Protein AF-A0A0C2F8B7-F1 (afdb_monomer_lite)

Organism: NCBI:txid51022

pLDDT: mean 85.24, std 14.92, range [32.81, 97.56]

Secondary structure (DSSP, 8-state):
-HHHH----S----EEEEPPEEEEEEEEETTEEEEEEEE--GGGPEEEEGGG---S------S----EEHHHHS-TT-EEE---TTSTTTT-EEEEEEE-TTSPEEEEE---PPP--HHHHHTHHHHSPPEEEHHHHHHHHT--HHHHHHHTS--EEEE-----SGGGGS--EEEE-S---EEGGGTEE-TTTEEE-TTS-EEEEHHHHHHHHHHHHHHHHSS------TT-SEEEEPP-

Radius of gyration: 30.93 Å; chains: 1; bounding box: 68×58×67 Å

Sequence (240 aa):
MLSRYAIDVKNANTIVFVRRYVGVTYFVEQGVLRPQKQWAGPQVAAPVLLPLLVTNVNVDGGVSLRDIPVSEAYPKHSKVFAMLPSWEGFGYPALVDMVDPEGRVRLTVSIWPSVDLSTVHNDYDALSLQWMNSFDAGRKIGVDGRLLSRITGTVFLIIERNTSGEEASRTQEKINIGLSLKLSKRNQEVADYTRRLENGYWQYSMLCVQLLNSYRNKMLQTSTRIEVRASRDHFVVRSG

Foldseek 3Di:
DCVPPVDDPPDFPDKDFDWDFDAWDFDDDQQKTAIDTDTHDPVPTDIDGPVPDDPDDDDDPVDDRDIGGLCRVQPFQDKDQDCDPVDPRHRFIWTFHDADSSNDTDTDTDDDDDDDCVVCVVCVVVVDFDKDFLCVLCVLLVHHSLVVVLLQAWAWEFEQDPDPDPCSPPDRDTDTNRPHQDHLVVPDGNPSAWDQDPVRGIIGTVVVSVVVNVSVVVVVPPPDPFPDDSPDSYTYDDDD

InterPro domains:
  IPR041106 Exoribonuclease Xrn1, D2/D3 domain [PF18334] (69-232)

Structure (mmCIF, N/CA/C/O backbone):
data_AF-A0A0C2F8B7-F1
#
_entry.id   AF-A0A0C2F8B7-F1
#
loop_
_atom_site.group_PDB
_atom_site.id
_atom_site.type_symbol
_atom_site.label_atom_id
_atom_site.label_alt_id
_atom_site.label_comp_id
_atom_site.label_asym_id
_atom_site.label_entity_id
_atom_site.label_seq_id
_atom_site.pdbx_PDB_ins_code
_atom_site.Cartn_x
_atom_site.Cartn_y
_atom_site.Cartn_z
_atom_site.occupancy
_atom_site.B_iso_or_equiv
_atom_site.auth_seq_id
_atom_site.auth_comp_id
_atom_site.auth_asym_id
_atom_site.auth_atom_id
_atom_site.pdbx_PDB_model_num
ATOM 1 N N . MET A 1 1 ? -5.687 -25.125 -9.554 1.00 78.19 1 MET A N 1
ATOM 2 C CA . MET A 1 1 ? -5.347 -25.889 -8.331 1.00 78.19 1 MET A CA 1
ATOM 3 C C . MET A 1 1 ? -4.325 -26.978 -8.606 1.00 78.19 1 MET A C 1
ATOM 5 O O . MET A 1 1 ? -3.324 -26.990 -7.908 1.00 78.19 1 MET A O 1
ATOM 9 N N . LEU A 1 2 ? -4.498 -27.795 -9.647 1.00 85.62 2 LEU A N 1
ATOM 10 C CA . LEU A 1 2 ? -3.563 -28.867 -10.006 1.00 85.62 2 LEU A CA 1
ATOM 11 C C . LEU A 1 2 ? -2.092 -28.419 -10.144 1.00 85.62 2 LEU A C 1
ATOM 13 O O . LEU A 1 2 ? -1.222 -28.987 -9.500 1.00 85.62 2 LEU A O 1
ATOM 17 N N . SER A 1 3 ? -1.812 -27.343 -10.889 1.00 90.25 3 SER A N 1
ATOM 18 C CA . SER A 1 3 ? -0.435 -26.869 -11.133 1.00 90.25 3 SER A CA 1
ATOM 19 C C . SER A 1 3 ? 0.284 -26.284 -9.913 1.00 90.25 3 SER A C 1
ATOM 21 O O . SER A 1 3 ? 1.509 -26.242 -9.892 1.00 90.25 3 SER A O 1
ATOM 23 N N . ARG A 1 4 ? -0.462 -25.801 -8.912 1.00 90.69 4 ARG A N 1
ATOM 24 C CA . ARG A 1 4 ? 0.107 -25.141 -7.724 1.00 90.69 4 ARG A CA 1
ATOM 25 C C . ARG A 1 4 ? 0.054 -26.011 -6.471 1.00 90.69 4 ARG A C 1
ATOM 27 O O . ARG A 1 4 ? 0.932 -25.893 -5.629 1.00 90.69 4 ARG A O 1
ATOM 34 N N . TYR A 1 5 ? -0.983 -26.836 -6.339 1.00 91.06 5 TYR A N 1
ATOM 35 C CA . TYR A 1 5 ? -1.289 -27.593 -5.122 1.00 91.06 5 TYR A CA 1
ATOM 36 C C . TYR A 1 5 ? -1.437 -29.100 -5.360 1.00 91.06 5 TYR A C 1
ATOM 38 O O . TYR A 1 5 ? -1.677 -29.819 -4.402 1.00 91.06 5 TYR A O 1
ATOM 46 N N . ALA A 1 6 ? -1.344 -29.582 -6.607 1.00 92.75 6 ALA A N 1
ATOM 47 C CA . ALA A 1 6 ? -1.567 -30.989 -6.964 1.00 92.75 6 ALA A CA 1
ATOM 48 C C . ALA A 1 6 ? -2.938 -31.555 -6.525 1.00 92.75 6 ALA A C 1
ATOM 50 O O . ALA A 1 6 ? -3.099 -32.760 -6.368 1.00 92.75 6 ALA A O 1
ATOM 51 N N . ILE A 1 7 ? -3.943 -30.687 -6.355 1.00 90.31 7 ILE A N 1
ATOM 52 C CA . ILE A 1 7 ? -5.319 -31.081 -6.027 1.00 90.31 7 ILE A CA 1
ATOM 53 C C . ILE A 1 7 ? -6.124 -31.188 -7.324 1.00 90.31 7 ILE A C 1
ATOM 55 O O . ILE A 1 7 ? -6.308 -30.182 -8.024 1.00 90.31 7 ILE A O 1
ATOM 59 N N . ASP A 1 8 ? -6.610 -32.396 -7.611 1.00 90.44 8 ASP A N 1
ATOM 60 C CA . ASP A 1 8 ? -7.534 -32.693 -8.705 1.00 90.44 8 ASP A CA 1
ATOM 61 C C . ASP A 1 8 ? -8.963 -32.857 -8.170 1.00 90.44 8 ASP A C 1
ATOM 63 O O . ASP A 1 8 ? -9.253 -33.759 -7.386 1.00 90.44 8 ASP A O 1
ATOM 67 N N . VAL A 1 9 ? -9.857 -31.964 -8.596 1.00 86.44 9 VAL A N 1
ATOM 68 C CA . VAL A 1 9 ? -11.269 -31.949 -8.174 1.00 86.44 9 VAL A CA 1
ATOM 69 C C . VAL A 1 9 ? -12.151 -32.744 -9.147 1.00 86.44 9 VAL A C 1
ATOM 71 O O . VAL A 1 9 ? -13.335 -32.920 -8.882 1.00 86.44 9 VAL A O 1
ATOM 74 N N . LYS A 1 10 ? -11.581 -33.289 -10.235 1.00 83.69 10 LYS A N 1
ATOM 75 C CA . LYS A 1 10 ? -12.249 -34.039 -11.313 1.00 83.69 10 LYS A CA 1
ATOM 76 C C . LYS A 1 10 ? -13.416 -33.279 -11.959 1.00 83.69 10 LYS A C 1
ATOM 78 O O . LYS A 1 10 ? -13.246 -32.729 -13.039 1.00 83.69 10 LYS A O 1
ATOM 83 N N . ASN A 1 11 ? -14.568 -33.204 -11.285 1.00 83.56 11 ASN A N 1
ATOM 84 C CA . ASN A 1 11 ? -15.779 -32.514 -11.727 1.00 83.56 11 ASN A CA 1
ATOM 85 C C . ASN A 1 11 ? -16.217 -31.457 -10.702 1.00 83.56 11 ASN A C 1
ATOM 87 O O . ASN A 1 11 ? -16.588 -31.786 -9.575 1.00 83.56 11 ASN A O 1
ATOM 91 N N . ALA A 1 12 ? -16.242 -30.188 -11.110 1.00 84.62 12 ALA A N 1
ATOM 92 C CA . ALA A 1 12 ? -16.803 -29.100 -10.316 1.00 84.62 12 ALA A CA 1
ATOM 93 C C . ALA A 1 12 ? -17.603 -28.145 -11.211 1.00 84.62 12 ALA A C 1
ATOM 95 O O . ALA A 1 12 ? -17.028 -27.421 -12.018 1.00 84.62 12 ALA A O 1
ATOM 96 N N . ASN A 1 13 ? -18.926 -28.128 -11.029 1.00 90.62 13 ASN A N 1
ATOM 97 C CA . ASN A 1 13 ? -19.847 -27.319 -11.840 1.00 90.62 13 ASN A CA 1
ATOM 98 C C . ASN A 1 13 ? -20.290 -26.029 -11.133 1.00 90.62 13 ASN A C 1
ATOM 100 O O . ASN A 1 13 ? -20.940 -25.184 -11.741 1.00 90.62 13 ASN A O 1
ATOM 104 N N . THR A 1 14 ? -19.938 -25.876 -9.853 1.00 93.69 14 THR A N 1
ATOM 105 C CA . THR A 1 14 ? -20.416 -24.780 -9.006 1.00 93.69 14 THR A CA 1
ATOM 106 C C . THR A 1 14 ? -19.258 -24.115 -8.280 1.00 93.69 14 THR A C 1
ATOM 108 O O . THR A 1 14 ? -18.428 -24.780 -7.649 1.00 93.69 14 THR A O 1
ATOM 111 N N . ILE A 1 15 ? -19.243 -22.785 -8.336 1.00 93.88 15 ILE A N 1
ATOM 112 C CA . ILE A 1 15 ? -18.330 -21.929 -7.581 1.00 93.88 15 ILE A CA 1
ATOM 113 C C . ILE A 1 15 ? -19.098 -21.191 -6.487 1.00 93.88 15 ILE A C 1
ATOM 115 O O . ILE A 1 15 ? -20.261 -20.835 -6.660 1.00 93.88 15 ILE A O 1
ATOM 119 N N . VAL A 1 16 ? -18.428 -20.938 -5.370 1.00 93.81 16 VAL A N 1
ATOM 120 C CA . VAL A 1 16 ? -18.937 -20.128 -4.265 1.00 93.81 16 VAL A CA 1
ATOM 121 C C . VAL A 1 16 ? -17.939 -19.015 -3.993 1.00 93.81 16 VAL A C 1
ATOM 123 O O . VAL A 1 16 ? -16.732 -19.253 -3.918 1.00 93.81 16 VAL A O 1
ATOM 126 N N . PHE A 1 17 ? -18.442 -17.795 -3.834 1.00 94.94 17 PHE A N 1
ATOM 127 C CA . PHE A 1 17 ? -17.635 -16.654 -3.422 1.00 94.94 17 PHE A CA 1
ATOM 128 C C . PHE A 1 17 ? -17.633 -16.567 -1.904 1.00 94.94 17 PHE A C 1
ATOM 130 O O . PHE A 1 17 ? -18.672 -16.348 -1.282 1.00 94.94 17 PHE A O 1
ATOM 137 N N . VAL A 1 18 ? -16.459 -16.742 -1.305 1.00 94.62 18 VAL A N 1
ATOM 138 C CA . VAL A 1 18 ? -16.296 -16.710 0.150 1.00 94.62 18 VAL A CA 1
ATOM 139 C C . VAL A 1 18 ? -15.452 -15.518 0.570 1.00 94.62 18 VAL A C 1
ATOM 141 O O . VAL A 1 18 ? -14.476 -15.147 -0.088 1.00 94.62 18 VAL A O 1
ATOM 144 N N . ARG A 1 19 ? -15.812 -14.919 1.705 1.00 95.25 19 ARG A N 1
ATOM 145 C CA . ARG A 1 19 ? -15.011 -13.885 2.364 1.00 95.25 19 ARG A CA 1
ATOM 146 C C . ARG A 1 19 ? -14.236 -14.549 3.490 1.00 95.25 19 ARG A C 1
ATOM 148 O O . ARG A 1 19 ? -14.813 -15.260 4.307 1.00 95.25 19 ARG A O 1
ATOM 155 N N . ARG A 1 20 ? -12.919 -14.347 3.517 1.00 93.31 20 ARG A N 1
ATOM 156 C CA . ARG A 1 20 ? -12.070 -14.913 4.572 1.00 93.31 20 ARG A CA 1
ATOM 157 C C . ARG A 1 20 ? -12.376 -14.236 5.904 1.00 93.31 20 ARG A C 1
ATOM 159 O O . ARG A 1 20 ? -12.574 -13.022 5.946 1.00 93.31 20 ARG A O 1
ATOM 166 N N . TYR A 1 21 ? -12.397 -15.024 6.972 1.00 92.19 21 TYR A N 1
ATOM 167 C CA . TYR A 1 21 ? -12.387 -14.503 8.334 1.00 92.19 21 TYR A CA 1
ATOM 168 C C . TYR A 1 21 ? -11.058 -13.778 8.580 1.00 92.19 21 TYR A C 1
ATOM 170 O O . TYR A 1 21 ? -10.005 -14.299 8.214 1.00 92.19 21 TYR A O 1
ATOM 178 N N . VAL A 1 22 ? -11.114 -12.571 9.143 1.00 93.06 22 VAL A N 1
ATOM 179 C CA . VAL A 1 22 ? -9.929 -11.732 9.406 1.00 93.06 22 VAL A CA 1
ATOM 180 C C . VAL A 1 22 ? -9.640 -11.645 10.900 1.00 93.06 22 VAL A C 1
ATOM 182 O O . VAL A 1 22 ? -8.481 -11.640 11.296 1.00 93.06 22 VAL A O 1
ATOM 185 N N . GLY A 1 23 ? -10.682 -11.605 11.728 1.00 92.06 23 GLY A N 1
ATOM 186 C CA . GLY A 1 23 ? -10.542 -11.464 13.171 1.00 92.06 23 GLY A CA 1
ATOM 187 C C . GLY A 1 23 ? -11.868 -11.142 13.847 1.00 92.06 23 GLY A C 1
ATOM 188 O O . GLY A 1 23 ? -12.938 -11.314 13.261 1.00 92.06 23 GLY A O 1
ATOM 189 N N . VAL A 1 24 ? -11.790 -10.650 15.079 1.00 92.06 24 VAL A N 1
ATOM 190 C CA . VAL A 1 24 ? -12.938 -10.148 15.841 1.00 92.06 24 VAL A CA 1
ATOM 191 C C . VAL A 1 24 ? -12.820 -8.634 15.934 1.00 92.06 24 VAL A C 1
ATOM 193 O O . VAL A 1 24 ? -11.762 -8.111 16.273 1.00 92.06 24 VAL A O 1
ATOM 196 N N . THR A 1 25 ? -13.909 -7.941 15.631 1.00 93.06 25 THR A N 1
ATOM 197 C CA . THR A 1 25 ? -14.067 -6.511 15.896 1.00 93.06 25 THR A CA 1
ATOM 198 C C . THR A 1 25 ? -15.084 -6.319 17.015 1.00 93.06 25 THR A C 1
ATOM 200 O O . THR A 1 25 ? -15.814 -7.252 17.344 1.00 93.06 25 THR A O 1
ATOM 203 N N . TYR A 1 26 ? -15.137 -5.130 17.603 1.00 93.25 26 TYR A N 1
ATOM 204 C CA . TYR A 1 26 ? 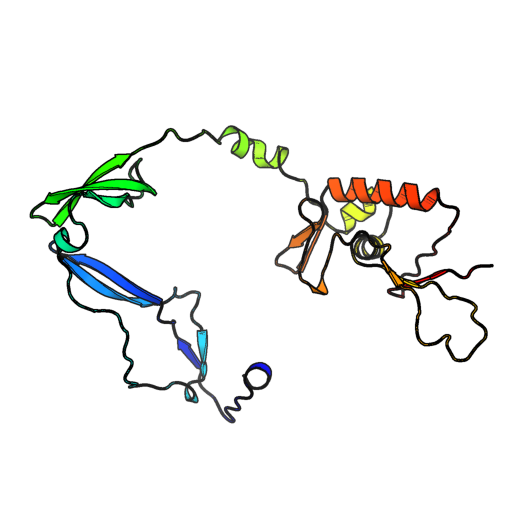-16.075 -4.815 18.673 1.00 93.25 26 TYR A CA 1
ATOM 205 C C . TYR A 1 26 ? -16.900 -3.597 18.285 1.00 93.25 26 TYR A C 1
ATOM 207 O O . TYR A 1 26 ? -16.357 -2.617 17.774 1.00 93.25 26 TYR A O 1
ATOM 215 N N . PHE A 1 27 ? -18.199 -3.646 18.560 1.00 92.94 27 PHE A N 1
ATOM 216 C CA . PHE A 1 27 ? -19.051 -2.462 18.543 1.00 92.94 27 PHE A CA 1
ATOM 217 C C . PHE A 1 27 ? -19.445 -2.110 19.975 1.00 92.94 27 PHE A C 1
ATOM 219 O O . PHE A 1 27 ? -19.573 -2.987 20.828 1.00 92.94 27 PHE A O 1
ATOM 226 N N . VAL A 1 28 ? -19.588 -0.816 20.250 1.00 91.25 28 VAL A N 1
ATOM 227 C CA . VAL A 1 28 ? -19.950 -0.328 21.582 1.00 91.25 28 VAL A CA 1
ATOM 228 C C . VAL A 1 28 ? -21.456 -0.137 21.639 1.00 91.25 28 VAL A C 1
ATOM 230 O O . VAL A 1 28 ? -22.025 0.577 20.816 1.00 91.25 28 VAL A O 1
ATOM 233 N N . GLU A 1 29 ? -22.099 -0.736 22.632 1.00 91.38 29 GLU A N 1
ATOM 234 C CA . GLU A 1 29 ? -23.522 -0.560 22.892 1.00 91.38 29 GLU A CA 1
ATOM 235 C C . GLU A 1 29 ? -23.755 -0.576 24.408 1.00 91.38 29 GLU A C 1
ATOM 237 O O . GLU A 1 29 ? -23.355 -1.510 25.098 1.00 91.38 29 GLU A O 1
ATOM 242 N N . GLN A 1 30 ? -24.376 0.488 24.933 1.00 90.06 30 GLN A N 1
ATOM 243 C CA . GLN A 1 30 ? -24.666 0.653 26.369 1.00 90.06 30 GLN A CA 1
ATOM 244 C C . GLN A 1 30 ? -23.431 0.481 27.283 1.00 90.06 30 GLN A C 1
ATOM 246 O O . GLN A 1 30 ? -23.501 -0.166 28.322 1.00 90.06 30 GLN A O 1
ATOM 251 N N . GLY A 1 31 ? -22.279 1.034 26.884 1.00 91.56 31 GLY A N 1
ATOM 252 C CA . GLY A 1 31 ? -21.047 0.968 27.682 1.00 91.56 31 GLY A CA 1
ATOM 253 C C . GLY A 1 31 ? -20.356 -0.401 27.699 1.00 91.56 31 GLY A C 1
ATOM 254 O O . GLY A 1 31 ? -19.467 -0.634 28.521 1.00 91.56 31 GLY A O 1
ATOM 255 N N . VAL A 1 32 ? -20.719 -1.294 26.775 1.00 94.38 32 VAL A N 1
ATOM 256 C CA . VAL A 1 32 ? -20.131 -2.629 26.623 1.00 94.38 32 VAL A CA 1
ATOM 257 C C . VAL A 1 32 ? -19.642 -2.825 25.187 1.00 94.38 32 VAL A C 1
ATOM 259 O O . VAL A 1 32 ? -20.340 -2.492 24.230 1.00 94.38 32 VAL A O 1
ATOM 262 N N . LEU A 1 33 ? -18.430 -3.359 25.034 1.00 94.62 33 LEU A N 1
ATOM 263 C CA . LEU A 1 33 ? -17.860 -3.809 23.770 1.00 94.62 33 LEU A CA 1
ATOM 264 C C . LEU A 1 33 ? -18.386 -5.212 23.475 1.00 94.62 33 LEU A C 1
ATOM 266 O O . LEU A 1 33 ? -18.035 -6.171 24.167 1.00 94.62 33 LEU A O 1
ATOM 270 N N . ARG A 1 34 ? -19.190 -5.328 22.420 1.00 94.62 34 ARG A N 1
ATOM 271 C CA . ARG A 1 34 ? -19.741 -6.598 21.947 1.00 94.62 34 ARG A CA 1
ATOM 272 C C . ARG A 1 34 ? -18.929 -7.135 20.771 1.00 94.62 34 ARG A C 1
ATOM 274 O O . ARG A 1 34 ? -18.748 -6.411 19.786 1.00 94.62 34 ARG A O 1
ATOM 281 N N . PRO A 1 35 ? -18.427 -8.378 20.843 1.00 94.25 35 PRO A N 1
ATOM 282 C CA . PRO A 1 35 ? -17.611 -8.952 19.787 1.00 94.25 35 PRO A CA 1
ATOM 283 C C . PRO A 1 35 ? -18.453 -9.331 18.567 1.00 94.25 35 PRO A C 1
ATOM 285 O O . PRO A 1 35 ? -19.530 -9.916 18.664 1.00 94.25 35 PRO A O 1
ATOM 288 N N . GLN A 1 36 ? -17.907 -9.074 17.385 1.00 93.06 36 GLN A N 1
ATOM 289 C CA . GLN A 1 36 ? -18.474 -9.454 16.100 1.00 93.06 36 GLN A CA 1
ATOM 290 C C . GLN A 1 36 ? -17.381 -10.025 15.196 1.00 93.06 36 GLN A C 1
ATOM 292 O O . GLN A 1 36 ? -16.270 -9.499 15.108 1.00 93.06 36 GLN A O 1
ATOM 297 N N . LYS A 1 37 ? -17.694 -11.108 14.475 1.00 91.75 37 LYS A N 1
ATOM 298 C CA . LYS A 1 37 ? -16.770 -11.673 13.483 1.00 91.75 37 LYS A CA 1
ATOM 299 C C . LYS A 1 37 ? -16.545 -10.681 12.346 1.00 91.75 37 LYS A C 1
ATOM 301 O O . LYS A 1 37 ? -17.492 -10.259 11.683 1.00 91.75 37 LYS A O 1
ATOM 306 N N . GLN A 1 38 ? -15.283 -10.379 12.084 1.00 93.38 38 GLN A N 1
ATOM 307 C CA . GLN A 1 38 ? -14.851 -9.535 10.986 1.00 93.38 38 GLN A CA 1
ATOM 308 C C . GLN A 1 38 ? -14.447 -10.390 9.784 1.00 93.38 38 GLN A C 1
ATOM 310 O O . GLN A 1 38 ? -13.657 -11.334 9.880 1.00 93.38 38 GLN A O 1
ATOM 315 N N . TRP A 1 39 ? -14.968 -10.009 8.624 1.00 93.94 39 TRP A N 1
ATOM 316 C CA . TRP A 1 39 ? -14.704 -10.659 7.346 1.00 93.94 39 TRP A CA 1
ATOM 317 C C . TRP A 1 39 ? -13.960 -9.700 6.419 1.00 93.94 39 TRP A C 1
ATOM 319 O O . TRP A 1 39 ? -14.215 -8.494 6.439 1.00 93.94 39 TRP A O 1
ATOM 329 N N . ALA A 1 40 ? -13.080 -10.231 5.570 1.00 95.06 40 ALA A N 1
ATOM 330 C CA . ALA A 1 40 ? -12.369 -9.458 4.550 1.00 95.06 40 ALA A CA 1
ATOM 331 C C . ALA A 1 40 ? -13.355 -8.661 3.685 1.00 95.06 40 ALA A C 1
ATOM 333 O O . ALA A 1 40 ? -14.489 -9.102 3.507 1.00 95.06 40 ALA A O 1
ATOM 334 N N . GLY A 1 41 ? -12.962 -7.501 3.152 1.00 92.00 41 GLY A N 1
ATOM 335 C CA . GLY A 1 41 ? -13.846 -6.644 2.346 1.00 92.00 41 GLY A CA 1
ATOM 336 C C . GLY A 1 41 ? -14.484 -7.371 1.146 1.00 92.00 41 GLY A C 1
ATOM 337 O O . GLY A 1 41 ? -13.917 -8.353 0.661 1.00 92.00 41 GLY A O 1
ATOM 338 N N . PRO A 1 42 ? -15.654 -6.921 0.651 1.00 89.19 42 PRO A N 1
ATOM 339 C CA . PRO A 1 42 ? -16.382 -7.619 -0.415 1.00 89.19 42 PRO A CA 1
ATOM 340 C C . PRO A 1 42 ? -15.570 -7.744 -1.716 1.00 89.19 42 PRO A C 1
ATOM 342 O O . PRO A 1 42 ? -15.610 -8.782 -2.366 1.00 89.19 42 PRO A O 1
ATOM 345 N N . GLN A 1 43 ? -14.737 -6.748 -2.020 1.00 90.88 43 GLN A N 1
ATOM 346 C CA . GLN A 1 43 ? -13.771 -6.734 -3.127 1.00 90.88 43 GLN A CA 1
ATOM 347 C C . GLN A 1 43 ? -12.686 -7.829 -3.068 1.00 90.88 43 GLN A C 1
ATOM 349 O O . GLN A 1 43 ? -12.012 -8.064 -4.066 1.00 90.88 43 GLN A O 1
ATOM 354 N N . VAL A 1 44 ? -12.509 -8.517 -1.934 1.00 92.56 44 VAL A N 1
ATOM 355 C CA . VAL A 1 44 ? -11.498 -9.580 -1.749 1.00 92.56 44 VAL A CA 1
ATOM 356 C C . VAL A 1 44 ? -12.153 -10.966 -1.641 1.00 92.56 44 VAL A C 1
ATOM 358 O O . VAL A 1 44 ? -11.553 -11.915 -1.131 1.00 92.56 44 VAL A O 1
ATOM 361 N N . ALA A 1 45 ? -13.408 -11.108 -2.080 1.00 93.12 45 ALA A N 1
ATOM 362 C CA . ALA A 1 45 ? -14.074 -12.404 -2.117 1.00 93.12 45 ALA A CA 1
ATOM 363 C C . ALA A 1 45 ? -13.313 -13.372 -3.040 1.00 93.12 45 ALA A C 1
ATOM 365 O O . ALA A 1 45 ? -13.043 -13.071 -4.202 1.00 93.12 45 ALA A O 1
ATOM 366 N N . ALA A 1 46 ? -12.962 -14.544 -2.513 1.00 91.31 46 ALA A N 1
ATOM 367 C CA . ALA A 1 46 ? -12.224 -15.556 -3.254 1.00 91.31 46 ALA A CA 1
ATOM 368 C C . ALA A 1 46 ? -13.196 -16.601 -3.825 1.00 91.31 46 ALA A C 1
ATOM 370 O O . ALA A 1 46 ? -14.037 -17.108 -3.075 1.00 91.31 46 ALA A O 1
ATOM 371 N N . PRO A 1 47 ? -13.083 -16.961 -5.115 1.00 92.38 47 PRO A N 1
ATOM 372 C CA . PRO A 1 47 ? -13.850 -18.062 -5.674 1.00 92.38 47 PRO A CA 1
ATOM 373 C C . PRO A 1 47 ? -13.275 -19.396 -5.186 1.00 92.38 47 PRO A C 1
ATOM 375 O O . PRO A 1 47 ? -12.071 -19.650 -5.285 1.00 92.38 47 PRO A O 1
ATOM 378 N N . VAL A 1 48 ? -14.143 -20.263 -4.673 1.00 92.19 48 VAL A N 1
ATOM 379 C CA . VAL A 1 48 ? -13.815 -21.626 -4.240 1.00 92.19 48 VAL A CA 1
ATOM 380 C C . VAL A 1 48 ? -14.782 -22.596 -4.910 1.00 92.19 48 VAL A C 1
ATOM 382 O O . VAL A 1 48 ? -15.948 -22.275 -5.129 1.00 92.19 48 VAL A O 1
ATOM 385 N N . LEU A 1 49 ? -14.299 -23.785 -5.267 1.00 93.00 49 LEU A N 1
ATOM 386 C CA . LEU A 1 49 ? -15.156 -24.836 -5.813 1.00 93.00 49 LEU A CA 1
ATOM 387 C C . LEU A 1 49 ? -16.017 -25.417 -4.689 1.00 93.00 49 LEU A C 1
ATOM 389 O O . LEU A 1 49 ? -15.479 -25.791 -3.648 1.00 93.00 49 LEU A O 1
ATOM 393 N N . LEU A 1 50 ? -17.327 -25.537 -4.915 1.00 92.06 50 LEU A N 1
ATOM 394 C CA . LEU A 1 50 ? -18.266 -26.064 -3.917 1.00 92.06 50 LEU A CA 1
ATOM 395 C C . LEU A 1 50 ? -17.833 -27.423 -3.321 1.00 92.06 50 LEU A C 1
ATOM 397 O O . LEU A 1 50 ? -17.895 -27.550 -2.101 1.00 92.06 50 LEU A O 1
ATOM 401 N N . PRO A 1 51 ? -17.313 -28.401 -4.099 1.00 91.88 51 PRO A N 1
ATOM 402 C CA . PRO A 1 51 ? -16.851 -29.681 -3.548 1.00 91.88 51 PRO A CA 1
ATOM 403 C C . PRO A 1 51 ? -15.690 -29.587 -2.546 1.00 91.88 51 PRO A C 1
ATOM 405 O O . PRO A 1 51 ? -15.407 -30.558 -1.855 1.00 91.88 51 PRO A O 1
ATOM 408 N N . LEU A 1 52 ? -14.992 -28.449 -2.478 1.00 91.00 52 LEU A N 1
ATOM 409 C CA . LEU A 1 52 ? -13.888 -28.226 -1.539 1.00 91.00 52 LEU A CA 1
ATOM 410 C C . LEU A 1 52 ? -14.322 -27.517 -0.254 1.00 91.00 52 LEU A C 1
ATOM 412 O O . LEU A 1 52 ? -13.487 -27.273 0.618 1.00 91.00 52 LEU A O 1
ATOM 416 N N . LEU A 1 53 ? -15.596 -27.139 -0.136 1.00 92.00 53 LEU A N 1
ATOM 417 C CA . LEU A 1 53 ? -16.105 -26.515 1.075 1.00 92.00 53 LEU A CA 1
ATOM 418 C C . LEU A 1 53 ? -16.356 -27.575 2.143 1.00 92.00 53 LEU A C 1
ATOM 420 O O . LEU A 1 53 ? -17.126 -28.511 1.949 1.00 92.00 53 LEU A O 1
ATOM 424 N N . VAL A 1 54 ? -15.723 -27.378 3.295 1.00 93.19 54 VAL A N 1
ATOM 425 C CA . VAL A 1 54 ? -15.940 -28.184 4.494 1.00 93.19 54 VAL A CA 1
ATOM 426 C C . VAL A 1 54 ? -16.672 -27.319 5.511 1.00 93.19 54 VAL A C 1
ATOM 428 O O . VAL A 1 54 ? -16.232 -26.215 5.835 1.00 93.19 54 VAL A O 1
ATOM 431 N N . THR A 1 55 ? -17.804 -27.811 6.001 1.00 93.00 55 THR A N 1
ATOM 432 C CA . THR A 1 55 ? -18.651 -27.130 6.989 1.00 93.00 55 THR A CA 1
ATOM 433 C C . THR A 1 55 ? -18.655 -27.889 8.311 1.00 93.00 55 THR A C 1
ATOM 435 O O . THR A 1 55 ? -18.305 -29.064 8.354 1.00 93.00 55 THR A O 1
ATOM 438 N N . ASN A 1 56 ? -19.101 -27.231 9.386 1.00 91.81 56 ASN A N 1
ATOM 439 C CA . ASN A 1 56 ? -19.271 -27.838 10.716 1.00 91.81 56 ASN A CA 1
ATOM 440 C C . ASN A 1 56 ? -17.971 -28.387 11.327 1.00 91.81 56 ASN A C 1
ATOM 442 O O . ASN A 1 56 ? -17.969 -29.404 12.013 1.00 91.81 56 ASN A O 1
ATOM 446 N N . VAL A 1 57 ? -16.855 -27.704 11.069 1.00 91.62 57 VAL A N 1
ATOM 447 C CA . VAL A 1 57 ? -15.568 -28.025 11.688 1.00 91.62 57 VAL A CA 1
ATOM 448 C C . VAL A 1 57 ? -15.496 -27.366 13.061 1.00 91.62 57 VAL A C 1
ATOM 450 O O . VAL A 1 57 ? -15.760 -26.169 13.190 1.00 91.62 57 VAL A O 1
ATOM 453 N N . ASN A 1 58 ? -15.094 -28.133 14.072 1.00 89.81 58 ASN A N 1
ATOM 454 C CA . ASN A 1 58 ? -14.747 -27.581 15.375 1.00 89.81 58 ASN A CA 1
ATOM 455 C C . ASN A 1 58 ? -13.376 -26.912 15.282 1.00 89.81 58 ASN A C 1
ATOM 457 O O . ASN A 1 58 ? -12.385 -27.557 14.944 1.00 89.81 58 ASN A O 1
ATOM 461 N N . VAL A 1 59 ? -13.332 -25.615 15.570 1.00 84.56 59 VAL A N 1
ATOM 462 C CA . VAL A 1 59 ? -12.106 -24.818 15.540 1.00 84.56 59 VAL A CA 1
ATOM 463 C C . VAL A 1 59 ? -11.948 -24.157 16.898 1.00 84.56 59 VAL A C 1
ATOM 465 O O . VAL A 1 59 ? -12.830 -23.408 17.318 1.00 84.56 59 VAL A O 1
ATOM 468 N N . ASP A 1 60 ? -10.827 -24.417 17.567 1.00 83.31 60 ASP A N 1
ATOM 469 C CA . ASP A 1 60 ? -10.423 -23.610 18.713 1.00 83.31 60 ASP A CA 1
ATOM 470 C C . ASP A 1 60 ? -9.867 -22.280 18.194 1.00 83.31 60 ASP A C 1
ATOM 472 O O . ASP A 1 60 ? -8.833 -22.225 17.527 1.00 83.31 60 ASP A O 1
ATOM 476 N N . GLY A 1 61 ? -10.630 -21.211 18.411 1.00 73.94 61 GLY A N 1
ATOM 477 C CA . GLY A 1 61 ? -10.326 -19.891 17.873 1.00 73.94 61 GLY A CA 1
ATOM 478 C C . GLY A 1 61 ? -9.334 -19.095 18.711 1.00 73.94 61 GLY A C 1
ATOM 479 O O . GLY A 1 61 ? -8.926 -18.031 18.253 1.00 73.94 61 GLY A O 1
ATOM 480 N N . GLY A 1 62 ? -8.998 -19.535 19.932 1.00 78.56 62 GLY A N 1
ATOM 481 C CA . GLY A 1 62 ? -8.108 -18.818 20.860 1.00 78.56 62 GLY A CA 1
ATOM 482 C C . GLY A 1 62 ? -8.548 -17.393 21.246 1.00 78.56 62 GLY A C 1
ATOM 483 O O . GLY A 1 62 ? -7.845 -16.715 21.990 1.00 78.56 62 GLY A O 1
ATOM 484 N N . VAL A 1 63 ? -9.695 -16.916 20.749 1.00 79.19 63 VAL A N 1
ATOM 485 C CA . VAL A 1 63 ? -10.220 -15.563 20.959 1.00 79.19 63 VAL A CA 1
ATOM 486 C C . VAL A 1 63 ? -11.514 -15.655 21.752 1.00 79.19 63 VAL A C 1
ATOM 488 O O . VAL A 1 63 ? -12.473 -16.304 21.333 1.00 79.19 63 VAL A O 1
ATOM 491 N N . SER A 1 64 ? -11.543 -14.980 22.900 1.00 79.00 64 SER A N 1
ATOM 492 C CA . SER A 1 64 ? -12.748 -14.871 23.717 1.00 79.00 64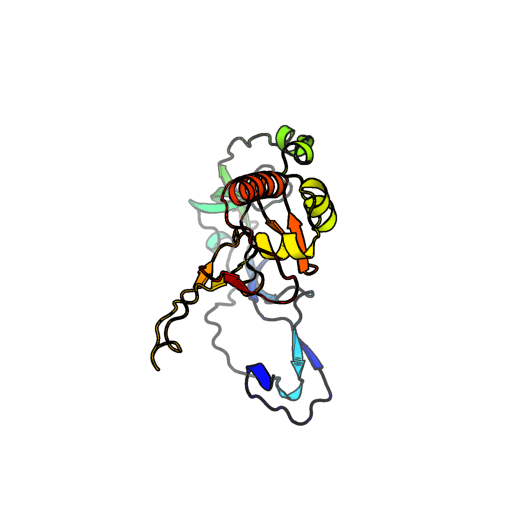 SER A CA 1
ATOM 493 C C . SER A 1 64 ? -13.782 -13.994 23.011 1.00 79.00 64 SER A C 1
ATOM 495 O O . SER A 1 64 ? -13.493 -12.856 22.653 1.00 79.00 64 SER A O 1
ATOM 497 N N . LEU A 1 65 ? -14.994 -14.520 22.836 1.00 85.88 65 LEU A N 1
ATOM 498 C CA . LEU A 1 65 ? -16.158 -13.770 22.354 1.00 85.88 65 LEU A CA 1
ATOM 499 C C . LEU A 1 65 ? -17.001 -13.248 23.524 1.00 85.88 65 LEU A C 1
ATOM 501 O O . LEU A 1 65 ? -18.224 -13.188 23.427 1.00 85.88 65 LEU A O 1
ATOM 505 N N . ARG A 1 66 ? -16.358 -12.915 24.647 1.00 91.56 66 ARG A N 1
ATOM 506 C CA . ARG A 1 66 ? -17.054 -12.315 25.782 1.00 91.56 66 ARG A CA 1
ATOM 507 C C . ARG A 1 66 ? -17.316 -10.836 25.536 1.00 91.56 66 ARG A C 1
ATOM 509 O O . ARG A 1 66 ? -16.516 -10.151 24.899 1.00 91.56 66 ARG A O 1
ATOM 516 N N . ASP A 1 67 ? -18.398 -10.363 26.126 1.00 94.25 67 ASP A N 1
ATOM 517 C CA . ASP A 1 67 ? -18.671 -8.944 26.273 1.00 94.25 67 ASP A CA 1
ATOM 518 C C . ASP A 1 67 ? -17.646 -8.321 27.233 1.00 94.25 67 ASP A C 1
ATOM 520 O O . ASP A 1 67 ? -17.319 -8.905 28.272 1.00 94.25 67 ASP A O 1
ATOM 524 N N . ILE A 1 68 ? -17.118 -7.147 26.876 1.00 94.69 68 ILE A N 1
ATOM 525 C CA . ILE A 1 68 ? -16.096 -6.443 27.663 1.00 94.69 68 ILE A CA 1
ATOM 526 C C . ILE A 1 68 ? -16.640 -5.061 28.040 1.00 94.69 68 ILE A C 1
ATOM 528 O O . ILE A 1 68 ? -16.921 -4.263 27.147 1.00 94.69 68 ILE A O 1
ATOM 532 N N . PRO A 1 69 ? -16.790 -4.723 29.329 1.00 95.25 69 PRO A N 1
ATOM 533 C CA . PRO A 1 69 ? -17.148 -3.367 29.736 1.00 95.25 69 PRO A CA 1
ATOM 534 C C . PRO A 1 69 ? -16.144 -2.336 29.200 1.00 95.25 69 PRO A C 1
ATOM 536 O O . PRO A 1 69 ? -14.938 -2.585 29.202 1.00 95.25 69 PRO A O 1
ATOM 539 N N . VAL A 1 70 ? -16.605 -1.147 28.795 1.00 95.81 70 VAL A N 1
ATOM 540 C CA . VAL A 1 70 ? -15.709 -0.074 28.310 1.00 95.81 70 VAL A CA 1
ATOM 541 C C . VAL A 1 70 ? -14.646 0.277 29.358 1.00 95.81 70 VAL A C 1
ATOM 543 O O . VAL A 1 70 ? -13.493 0.503 29.006 1.00 95.81 70 VAL A O 1
ATOM 546 N N . SER A 1 71 ? -14.997 0.261 30.645 1.00 95.12 71 SER A N 1
ATOM 547 C CA . SER A 1 71 ? -14.063 0.503 31.752 1.00 95.12 71 SER A CA 1
ATOM 548 C C . SER A 1 71 ? -12.951 -0.547 31.872 1.00 95.12 71 SER A C 1
ATOM 550 O O . SER A 1 71 ? -11.847 -0.209 32.295 1.00 95.12 71 SER A O 1
ATOM 552 N N . GLU A 1 72 ? -13.218 -1.798 31.486 1.00 95.19 72 GLU A N 1
ATOM 553 C CA . GLU A 1 72 ? -12.221 -2.875 31.442 1.00 95.19 72 GLU A CA 1
ATOM 554 C C . GLU A 1 72 ? -11.351 -2.769 30.184 1.00 95.19 72 GLU A C 1
ATOM 556 O O . GLU A 1 72 ? -10.137 -2.946 30.257 1.00 95.19 72 GLU A O 1
ATOM 561 N N . ALA A 1 73 ? -11.956 -2.444 29.036 1.00 94.44 73 ALA A N 1
ATOM 562 C CA . ALA A 1 73 ? -11.242 -2.275 27.770 1.00 94.44 73 ALA A CA 1
ATOM 563 C C . ALA A 1 73 ? -10.312 -1.049 27.769 1.00 94.44 73 ALA A C 1
ATOM 565 O O . ALA A 1 73 ? -9.249 -1.077 27.147 1.00 94.44 73 ALA A O 1
ATOM 566 N N . TYR A 1 74 ? -10.704 0.014 28.473 1.00 95.94 74 TYR A N 1
ATOM 567 C CA . TYR A 1 74 ? -9.999 1.293 28.534 1.00 95.94 74 TYR A CA 1
ATOM 568 C C . TYR A 1 74 ? -9.731 1.694 29.990 1.00 95.94 74 TYR A C 1
ATOM 570 O O . TYR A 1 74 ? -10.344 2.633 30.505 1.00 95.94 74 TYR A O 1
ATOM 578 N N . PRO A 1 75 ? -8.818 0.996 30.689 1.00 96.44 75 PRO A N 1
ATOM 579 C CA . PRO A 1 75 ? -8.502 1.325 32.068 1.00 96.44 75 PRO A CA 1
ATOM 580 C C . PRO A 1 75 ? -7.795 2.681 32.148 1.00 96.44 75 PRO A C 1
ATOM 582 O O . PRO A 1 75 ? -7.121 3.119 31.208 1.00 96.44 75 PRO A O 1
ATOM 585 N N . LYS A 1 76 ? -7.921 3.347 33.298 1.00 96.62 76 LYS A N 1
ATOM 586 C CA . LYS A 1 76 ? -7.266 4.633 33.555 1.00 96.62 76 LYS A CA 1
ATOM 587 C C . LYS A 1 76 ? -5.754 4.538 33.303 1.00 96.62 76 LYS A C 1
ATOM 589 O O . LYS A 1 76 ? -5.116 3.563 33.688 1.00 96.62 76 LYS A O 1
ATOM 594 N N . HIS A 1 77 ? -5.196 5.563 32.665 1.00 96.31 77 HIS A N 1
ATOM 595 C CA . HIS A 1 77 ? -3.803 5.667 32.220 1.00 96.31 77 HIS A CA 1
ATOM 596 C C . HIS A 1 77 ? -3.376 4.675 31.124 1.00 96.31 77 HIS A C 1
ATOM 598 O O . HIS A 1 77 ? -2.189 4.608 30.794 1.00 96.31 77 HIS A O 1
ATOM 604 N N . SER A 1 78 ? -4.309 3.938 30.510 1.00 97.19 78 SER A N 1
ATOM 605 C CA . SER A 1 78 ? -4.002 3.184 29.292 1.00 97.19 78 SER A CA 1
ATOM 606 C C . SER A 1 78 ? -3.698 4.119 28.122 1.00 97.19 78 SER A C 1
ATOM 608 O O . SER A 1 78 ? -4.225 5.230 28.026 1.00 97.19 78 SER A O 1
ATOM 610 N N . LYS A 1 79 ? -2.808 3.656 27.240 1.00 97.19 79 LYS A N 1
ATOM 611 C CA . LYS A 1 79 ? -2.407 4.366 26.024 1.00 97.19 79 LYS A CA 1
ATOM 612 C C . LYS A 1 79 ? -3.344 3.983 24.890 1.00 97.19 79 LYS A C 1
ATOM 614 O O . LYS A 1 79 ? -3.491 2.799 24.591 1.00 97.19 79 LYS A O 1
ATOM 619 N N . VAL A 1 80 ? -3.930 4.978 24.244 1.00 96.44 80 VAL A N 1
ATOM 620 C CA . VAL A 1 80 ? -4.852 4.806 23.118 1.00 96.44 80 VAL A CA 1
ATOM 621 C C . VAL A 1 80 ? -4.523 5.801 22.009 1.00 96.44 80 VAL A C 1
ATOM 623 O O . VAL A 1 80 ? -3.691 6.688 22.185 1.00 96.44 80 VAL A O 1
ATOM 626 N N . PHE A 1 81 ? -5.184 5.657 20.866 1.00 96.69 81 PHE A N 1
ATOM 627 C CA . PHE A 1 81 ? -5.178 6.657 19.802 1.00 96.69 81 PHE A CA 1
ATOM 628 C C . PHE A 1 81 ? -6.576 7.249 19.678 1.00 96.69 81 PHE A C 1
ATOM 630 O O . PHE A 1 81 ? -7.567 6.516 19.728 1.00 96.69 81 PHE A O 1
ATOM 637 N N . ALA A 1 82 ? -6.671 8.565 19.521 1.00 94.38 82 ALA A N 1
ATOM 638 C CA . ALA A 1 82 ? -7.948 9.202 19.245 1.00 94.38 82 ALA A CA 1
ATOM 639 C C . ALA A 1 82 ? -8.353 8.926 17.790 1.00 94.38 82 ALA A C 1
ATOM 641 O O . ALA A 1 82 ? -7.627 9.254 16.859 1.00 94.38 82 ALA A O 1
ATOM 642 N N . MET A 1 83 ? -9.515 8.306 17.589 1.00 93.50 83 MET A N 1
ATOM 643 C CA . MET A 1 83 ? -9.950 7.812 16.273 1.00 93.50 83 MET A CA 1
ATOM 644 C C . MET A 1 83 ? -11.205 8.514 15.740 1.00 93.50 83 MET A C 1
ATOM 646 O O . MET A 1 83 ? -11.827 8.012 14.810 1.00 93.50 83 MET A O 1
ATOM 650 N N . LEU A 1 84 ? -11.589 9.666 16.303 1.00 91.50 84 LEU A N 1
ATOM 651 C CA . LEU A 1 84 ? -12.717 10.461 15.807 1.00 91.50 84 LEU A CA 1
ATOM 652 C C . LEU A 1 84 ? -12.284 11.285 14.576 1.00 91.50 84 LEU A C 1
ATOM 654 O O . LEU A 1 84 ? -11.560 12.261 14.763 1.00 91.50 84 LEU A O 1
ATOM 658 N N . PRO A 1 85 ? -12.710 10.950 13.338 1.00 92.81 85 PRO A N 1
ATOM 659 C CA . PRO A 1 85 ? -12.134 11.543 12.122 1.00 92.81 85 PRO A CA 1
ATOM 660 C C . PRO A 1 85 ? -12.387 13.044 11.959 1.00 92.81 85 PRO A C 1
ATOM 662 O O . PRO A 1 85 ? -11.642 13.726 11.269 1.00 92.81 85 PRO A O 1
ATOM 665 N N . SER A 1 86 ? -13.453 13.559 12.573 1.00 92.94 86 SER A N 1
ATOM 666 C CA . SER A 1 86 ? -13.833 14.972 12.503 1.00 92.94 86 SER A CA 1
ATOM 667 C C . SER A 1 86 ? -13.099 15.860 13.510 1.00 92.94 86 SER A C 1
ATOM 669 O O . SER A 1 86 ? -13.356 17.060 13.547 1.00 92.94 86 SER A O 1
ATOM 671 N N . TRP A 1 87 ? -12.260 15.290 14.377 1.00 92.44 87 TRP A N 1
ATOM 672 C CA . TRP A 1 87 ? -11.586 16.021 15.446 1.00 92.44 87 TRP A CA 1
ATOM 673 C C . TRP A 1 87 ? -10.097 16.203 15.143 1.00 92.44 87 TRP A C 1
ATOM 675 O O . TRP A 1 87 ? -9.456 15.300 14.612 1.00 92.44 87 TRP A O 1
ATOM 685 N N . GLU A 1 88 ? -9.533 17.354 15.518 1.00 89.38 88 GLU A N 1
ATOM 686 C CA . GLU A 1 88 ? -8.129 17.717 15.250 1.00 89.38 88 GLU A CA 1
ATOM 687 C C . GLU A 1 88 ? -7.110 16.726 15.833 1.00 89.38 88 GLU A C 1
ATOM 689 O O . GLU A 1 88 ? -6.020 16.559 15.295 1.00 89.38 88 GLU A O 1
ATOM 694 N N . GLY A 1 89 ? -7.477 16.023 16.908 1.00 90.50 89 GLY A N 1
ATOM 695 C CA . GLY A 1 89 ? -6.640 15.006 17.535 1.00 90.50 89 GLY A CA 1
ATOM 696 C C . GLY A 1 89 ? -6.697 13.629 16.865 1.00 90.50 89 GLY A C 1
ATOM 697 O O . GLY A 1 89 ? -6.161 12.678 17.429 1.00 90.50 89 GLY A O 1
ATOM 698 N N . PHE A 1 90 ? -7.338 13.468 15.702 1.00 93.88 90 PHE A N 1
ATOM 699 C CA . PHE A 1 90 ? -7.390 12.182 14.999 1.00 93.88 90 PHE A CA 1
ATOM 700 C C . PHE A 1 90 ? -5.986 11.613 14.732 1.00 93.88 90 PHE A C 1
ATOM 702 O O . PHE A 1 90 ? -5.117 12.276 14.173 1.00 93.88 90 PHE A O 1
ATOM 709 N N . GLY A 1 91 ? -5.765 10.362 15.131 1.00 94.25 91 GLY A N 1
ATOM 710 C CA . GLY A 1 91 ? -4.488 9.662 15.004 1.00 94.25 91 GLY A CA 1
ATOM 711 C C . GLY A 1 91 ? -3.446 10.024 16.066 1.00 94.25 91 GLY A C 1
ATOM 712 O O . GLY A 1 91 ? -2.403 9.371 16.114 1.00 94.25 91 GLY A O 1
ATOM 713 N N . TYR A 1 92 ? -3.702 11.001 16.945 1.00 95.38 92 TYR A N 1
ATOM 714 C CA . TYR A 1 92 ? -2.762 11.353 18.010 1.00 95.38 92 TYR A CA 1
ATOM 715 C C . TYR A 1 92 ? -2.830 10.366 19.185 1.00 95.38 92 TYR A C 1
ATOM 717 O O . TYR A 1 92 ? -3.908 9.848 19.515 1.00 95.38 92 TYR A O 1
ATOM 725 N N . PRO A 1 93 ? -1.683 10.098 19.840 1.00 96.12 93 PRO A N 1
ATOM 726 C CA . PRO A 1 93 ? -1.646 9.300 21.052 1.00 96.12 93 PRO A CA 1
ATOM 727 C C . PRO A 1 93 ? -2.330 10.040 22.204 1.00 96.12 93 PRO A C 1
ATOM 729 O O . PRO A 1 93 ? -2.226 11.261 22.355 1.00 96.12 93 PRO A O 1
ATOM 732 N N . ALA A 1 94 ? -3.004 9.272 23.046 1.00 96.38 94 ALA A N 1
ATOM 733 C CA . ALA A 1 94 ? -3.762 9.769 24.174 1.00 96.38 94 ALA A CA 1
ATOM 734 C C . ALA A 1 94 ? -3.655 8.834 25.380 1.00 96.38 94 ALA A C 1
ATOM 736 O O . ALA A 1 94 ? -3.349 7.644 25.253 1.00 96.38 94 ALA A O 1
ATOM 737 N N . LEU A 1 95 ? -3.938 9.386 26.555 1.00 97.50 95 LEU A N 1
ATOM 738 C CA . LEU A 1 95 ? -4.100 8.644 27.797 1.00 97.50 95 LEU A CA 1
ATOM 739 C C . LEU A 1 95 ? -5.557 8.678 28.233 1.00 97.50 95 LEU A C 1
ATOM 741 O O . LEU A 1 95 ? -6.212 9.715 28.150 1.00 97.50 95 LEU A O 1
ATOM 745 N N . VAL A 1 96 ? -6.052 7.543 28.718 1.00 97.56 96 VAL A N 1
ATOM 746 C CA . VAL A 1 96 ? -7.390 7.467 29.306 1.00 97.56 96 VAL A CA 1
ATOM 747 C C . VAL A 1 96 ? -7.387 8.105 30.690 1.00 97.56 96 VAL A C 1
ATOM 749 O O . VAL A 1 96 ? -6.684 7.643 31.589 1.00 97.56 96 VAL A O 1
ATOM 752 N N . ASP A 1 97 ? -8.217 9.123 30.888 1.00 96.50 97 ASP A N 1
ATOM 753 C CA . ASP A 1 97 ? -8.371 9.784 32.187 1.00 96.50 97 ASP A CA 1
ATOM 754 C C . ASP A 1 97 ? -9.433 9.099 33.040 1.00 96.50 97 ASP A C 1
ATOM 756 O O . ASP A 1 97 ? -9.240 8.860 34.236 1.00 96.50 97 ASP A O 1
ATOM 760 N N . MET A 1 98 ? -10.569 8.789 32.415 1.00 95.94 98 MET A N 1
ATOM 761 C CA . MET A 1 98 ? -11.711 8.132 33.039 1.00 95.94 98 MET A CA 1
ATOM 762 C C . MET A 1 98 ? -12.694 7.617 31.985 1.00 95.94 98 MET A C 1
ATOM 764 O O . MET A 1 98 ? -12.735 8.113 30.859 1.00 95.94 98 MET A O 1
ATOM 768 N N . VAL A 1 99 ? -13.523 6.659 32.389 1.00 95.50 99 VAL A N 1
ATOM 769 C CA . VAL A 1 99 ? -14.714 6.222 31.653 1.00 95.50 99 VAL A CA 1
ATOM 770 C C . VAL A 1 99 ? -15.929 6.694 32.446 1.00 95.50 99 VAL A C 1
ATOM 772 O O . VAL A 1 99 ? -15.979 6.479 33.658 1.00 95.50 99 VAL A O 1
ATOM 775 N N . ASP A 1 100 ? -16.856 7.399 31.799 1.00 91.88 100 ASP A N 1
ATOM 776 C CA . ASP A 1 100 ? -18.092 7.851 32.445 1.00 91.88 100 ASP A CA 1
ATOM 777 C C . ASP A 1 100 ? -19.137 6.715 32.551 1.00 91.88 100 ASP A C 1
ATOM 779 O O . ASP A 1 100 ? -18.974 5.665 31.918 1.00 91.88 100 ASP A O 1
ATOM 783 N N . PRO A 1 101 ? -20.188 6.867 33.382 1.00 87.44 101 PRO A N 1
ATOM 784 C CA . PRO A 1 101 ? -21.234 5.852 33.530 1.00 87.44 101 PRO A CA 1
ATOM 785 C C . PRO A 1 101 ? -21.964 5.511 32.224 1.00 87.44 101 PRO A C 1
ATOM 787 O O . PRO A 1 101 ? -22.481 4.405 32.080 1.00 87.44 101 PRO A O 1
ATOM 790 N N . GLU A 1 102 ? -21.989 6.433 31.262 1.00 86.94 102 GLU A N 1
ATOM 791 C CA . GLU A 1 102 ? -22.567 6.249 29.931 1.00 86.94 102 GLU A CA 1
ATOM 792 C C . GLU A 1 102 ? -21.638 5.486 28.965 1.00 86.94 102 GLU A C 1
ATOM 794 O O . GLU A 1 102 ? -22.029 5.188 27.831 1.00 86.94 102 GLU A O 1
ATOM 799 N N . GLY A 1 103 ? -20.419 5.142 29.392 1.00 87.31 103 GLY A N 1
ATOM 800 C CA . GLY A 1 103 ? -19.445 4.389 28.605 1.00 87.31 103 GLY A CA 1
ATOM 801 C C . GLY A 1 103 ? -18.646 5.236 27.615 1.00 87.31 103 GLY A C 1
ATOM 802 O O . GLY A 1 103 ? -18.092 4.697 26.656 1.00 87.31 103 GLY A O 1
ATOM 803 N N . ARG A 1 104 ? -18.572 6.555 27.809 1.00 91.81 104 ARG A N 1
ATOM 804 C CA . ARG A 1 104 ? -17.684 7.442 27.051 1.00 91.81 104 ARG A CA 1
ATOM 805 C C . ARG A 1 104 ? -16.326 7.511 27.736 1.00 91.81 104 ARG A C 1
ATOM 807 O O . ARG A 1 104 ? -16.211 7.678 28.950 1.00 91.81 104 ARG A O 1
ATOM 814 N N . VAL A 1 105 ? -15.279 7.418 26.928 1.00 94.00 105 VAL A N 1
ATOM 815 C CA . VAL A 1 105 ? -13.891 7.477 27.390 1.00 94.00 105 VAL A CA 1
ATOM 816 C C . VAL A 1 105 ? -13.398 8.918 27.280 1.00 94.00 105 VAL A C 1
ATOM 818 O O . VAL A 1 105 ? -13.396 9.492 26.191 1.00 94.00 105 VAL A O 1
ATOM 821 N N . ARG A 1 106 ? -12.977 9.511 28.399 1.00 94.94 106 ARG A N 1
ATOM 822 C CA . ARG A 1 106 ? -12.309 10.818 28.420 1.00 94.94 106 ARG A CA 1
ATOM 823 C C . ARG A 1 106 ? -10.811 10.635 28.263 1.00 94.94 106 ARG A C 1
ATOM 825 O O . ARG A 1 106 ? -10.220 9.759 28.897 1.00 94.94 106 ARG A O 1
ATOM 832 N N . LEU A 1 107 ? -10.226 11.471 27.414 1.00 95.88 107 LEU A N 1
ATOM 833 C CA . LEU A 1 107 ? -8.848 11.349 26.971 1.00 95.88 107 LEU A CA 1
ATOM 834 C C . LEU A 1 107 ? -8.083 12.651 27.205 1.00 95.88 107 LEU A C 1
ATOM 836 O O . LEU A 1 107 ? -8.564 13.721 26.832 1.00 95.88 107 LEU A O 1
ATOM 840 N N . THR A 1 108 ? -6.850 12.528 27.685 1.00 95.88 108 THR A N 1
ATOM 841 C CA . THR A 1 108 ? -5.833 13.574 27.579 1.00 95.88 108 THR A CA 1
ATOM 842 C C . THR A 1 108 ? -4.980 13.271 26.354 1.00 95.88 108 THR A C 1
ATOM 844 O O . THR A 1 108 ? -4.323 12.230 26.288 1.00 95.88 108 THR A O 1
ATOM 847 N N . VAL A 1 109 ? -5.006 14.160 25.361 1.00 95.44 109 VAL A N 1
ATOM 848 C CA . VAL A 1 109 ? -4.389 13.935 24.044 1.00 95.44 109 VAL A CA 1
ATOM 849 C C . VAL A 1 109 ? -3.162 14.818 23.875 1.00 95.44 109 VAL A C 1
ATOM 851 O O . VAL A 1 109 ? -3.198 16.010 24.171 1.00 95.44 109 VAL A O 1
ATOM 854 N N . SER A 1 110 ? -2.064 14.236 23.397 1.00 92.81 110 SER A N 1
ATOM 855 C CA . SER A 1 110 ? -0.822 14.964 23.126 1.00 92.81 110 SER A CA 1
ATOM 856 C C . SER A 1 110 ? -0.758 15.355 21.652 1.00 92.81 110 SER A C 1
ATOM 858 O O . SER A 1 110 ? -0.342 14.553 20.818 1.00 92.81 110 SER A O 1
ATOM 860 N N . ILE A 1 111 ? -1.188 16.580 21.339 1.00 91.12 111 ILE A N 1
ATOM 861 C CA . ILE A 1 111 ? -1.171 17.130 19.978 1.00 91.12 111 ILE A CA 1
ATOM 862 C C . ILE A 1 111 ? 0.179 17.805 19.716 1.00 91.12 111 ILE A C 1
ATOM 864 O O . ILE A 1 111 ? 0.660 18.606 20.515 1.00 91.12 111 ILE A O 1
ATOM 868 N N . TRP A 1 112 ? 0.778 17.481 18.574 1.00 86.94 112 TRP A N 1
ATOM 869 C CA . TRP A 1 112 ? 2.029 18.063 18.086 1.00 86.94 112 TRP A CA 1
ATOM 870 C C . TRP A 1 112 ? 1.739 18.985 16.901 1.00 86.94 112 TRP A C 1
ATOM 872 O O . TRP A 1 112 ? 0.865 18.643 16.099 1.00 86.94 112 TRP A O 1
ATOM 882 N N . PRO A 1 113 ? 2.481 20.096 16.734 1.00 85.19 113 PRO A N 1
ATOM 883 C CA . PRO A 1 113 ? 2.363 20.937 15.549 1.00 85.19 113 PRO A CA 1
ATOM 884 C C . PRO A 1 113 ? 2.578 20.114 14.273 1.00 85.19 113 PRO A C 1
ATOM 886 O O . PRO A 1 113 ? 3.569 19.392 14.155 1.00 85.19 113 PRO A O 1
ATOM 889 N N . SER A 1 114 ? 1.659 20.222 13.316 1.00 83.62 114 SER A N 1
ATOM 890 C CA . SER A 1 114 ? 1.828 19.639 11.986 1.00 83.62 114 SER A CA 1
ATOM 891 C C . SER A 1 114 ? 2.668 20.560 11.103 1.00 83.62 114 SER A C 1
ATOM 893 O O . SER A 1 114 ? 2.497 21.779 11.132 1.00 83.62 114 SER A O 1
ATOM 895 N N . VAL A 1 115 ? 3.544 19.982 10.281 1.00 89.00 115 VAL A N 1
ATOM 896 C CA . VAL A 1 115 ? 4.256 20.726 9.234 1.00 89.00 115 VAL A CA 1
ATOM 897 C C . VAL A 1 115 ? 3.291 21.011 8.087 1.00 89.00 115 VAL A C 1
ATOM 899 O O . VAL A 1 115 ? 2.621 20.094 7.611 1.00 89.00 115 VAL A O 1
ATOM 902 N N . ASP A 1 116 ? 3.235 22.263 7.632 1.00 89.50 116 ASP A N 1
ATOM 903 C CA . ASP A 1 116 ? 2.491 22.615 6.424 1.00 89.50 116 ASP A CA 1
ATOM 904 C C . ASP A 1 116 ? 3.239 22.115 5.177 1.00 89.50 116 ASP A C 1
ATOM 906 O O . ASP A 1 116 ? 4.336 22.578 4.861 1.00 89.50 116 ASP A O 1
ATOM 910 N N . LEU A 1 117 ? 2.646 21.141 4.483 1.00 91.94 117 LEU A N 1
ATOM 911 C CA . LEU A 1 117 ? 3.170 20.566 3.241 1.00 91.94 117 LEU A CA 1
ATOM 912 C C . LEU A 1 117 ? 2.485 21.141 1.990 1.00 91.94 117 LEU A C 1
ATOM 914 O O . LEU A 1 117 ? 2.716 20.638 0.890 1.00 91.94 117 LEU A O 1
ATOM 918 N N . SER A 1 118 ? 1.658 22.184 2.128 1.00 93.62 118 SER A N 1
ATOM 919 C CA . SER A 1 118 ? 0.889 22.765 1.019 1.00 93.62 118 SER A CA 1
ATOM 920 C C . SER A 1 118 ? 1.783 23.258 -0.116 1.00 93.62 118 SER A C 1
ATOM 922 O O . SER A 1 118 ? 1.448 23.072 -1.280 1.00 93.62 118 SER A O 1
ATOM 924 N N . THR A 1 119 ? 2.950 23.826 0.196 1.00 91.56 119 THR A N 1
ATOM 925 C CA . THR A 1 119 ? 3.930 24.270 -0.811 1.00 91.56 119 THR A CA 1
ATOM 926 C C . THR A 1 119 ? 4.455 23.102 -1.647 1.00 91.56 119 THR A C 1
ATOM 928 O O . THR A 1 119 ? 4.400 23.145 -2.871 1.00 91.56 119 THR A O 1
ATOM 931 N N . VAL A 1 120 ? 4.881 22.016 -0.994 1.00 93.50 120 VAL A N 1
ATOM 932 C CA . VAL A 1 120 ? 5.353 20.790 -1.661 1.00 93.50 120 VAL A CA 1
ATOM 933 C C . VAL A 1 120 ? 4.235 20.133 -2.467 1.00 93.50 120 VAL A C 1
ATOM 935 O O . VAL A 1 120 ? 4.496 19.569 -3.524 1.00 93.50 120 VAL A O 1
ATOM 938 N N . HIS A 1 121 ? 2.995 20.195 -1.979 1.00 92.00 121 HIS A N 1
ATOM 939 C CA . HIS A 1 121 ? 1.838 19.648 -2.680 1.00 92.00 121 HIS A CA 1
ATOM 940 C C . HIS A 1 121 ? 1.491 20.453 -3.938 1.00 92.00 121 HIS A C 1
ATOM 942 O O . HIS A 1 121 ? 1.298 19.865 -4.999 1.00 92.00 121 HIS A O 1
ATOM 948 N N . ASN A 1 122 ? 1.458 21.784 -3.833 1.00 93.94 122 ASN A N 1
ATOM 949 C CA . ASN A 1 122 ? 1.147 22.677 -4.951 1.00 93.94 122 ASN A CA 1
ATOM 950 C C . ASN A 1 122 ? 2.209 22.601 -6.055 1.00 93.94 122 ASN A C 1
ATOM 952 O O . ASN A 1 122 ? 1.864 22.607 -7.233 1.00 93.94 122 ASN A O 1
ATOM 956 N N . ASP A 1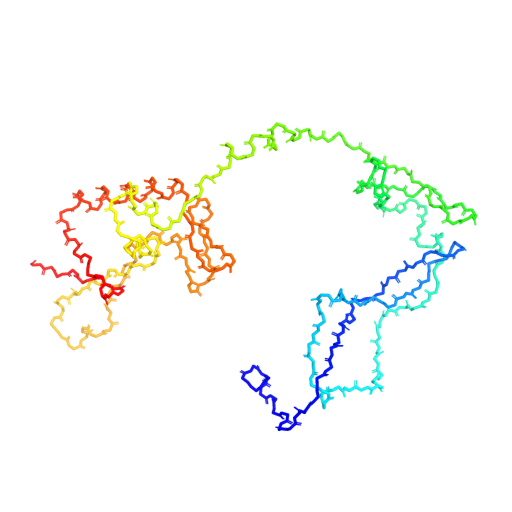 123 ? 3.480 22.455 -5.674 1.00 92.62 123 ASP A N 1
ATOM 957 C CA . ASP A 1 123 ? 4.601 22.346 -6.612 1.00 92.62 123 ASP A CA 1
ATOM 958 C C . ASP A 1 123 ? 5.008 20.888 -6.887 1.00 92.62 123 ASP A C 1
ATOM 960 O O . ASP A 1 123 ? 6.076 20.640 -7.453 1.00 92.62 123 ASP A O 1
ATOM 964 N N . TYR A 1 124 ? 4.179 19.903 -6.509 1.00 91.00 124 TYR A N 1
ATOM 965 C CA . TYR A 1 124 ? 4.542 18.484 -6.582 1.00 91.00 124 TYR A CA 1
ATOM 966 C C . TYR A 1 124 ? 4.993 18.085 -7.984 1.00 91.00 124 TYR A C 1
ATOM 968 O O . TYR A 1 124 ? 6.047 17.475 -8.129 1.00 91.00 124 TYR A O 1
ATOM 976 N N . ASP A 1 125 ? 4.256 18.476 -9.024 1.00 87.88 125 ASP A N 1
ATOM 977 C CA . ASP A 1 125 ? 4.596 18.112 -10.401 1.00 87.88 125 ASP A CA 1
ATOM 978 C C . ASP A 1 125 ? 5.945 18.702 -10.838 1.00 87.88 125 ASP A C 1
ATOM 980 O O . ASP A 1 125 ? 6.729 18.017 -11.499 1.00 87.88 125 ASP A O 1
ATOM 984 N N . ALA A 1 126 ? 6.253 19.935 -10.421 1.00 87.75 126 ALA A N 1
ATOM 985 C CA . ALA A 1 126 ? 7.520 20.602 -10.722 1.00 87.75 126 ALA A CA 1
ATOM 986 C C . ALA A 1 126 ? 8.703 19.992 -9.952 1.00 87.75 126 ALA A C 1
ATOM 988 O O . ALA A 1 126 ? 9.810 19.908 -10.486 1.00 87.75 126 ALA A O 1
ATOM 989 N N . LEU A 1 127 ? 8.467 19.550 -8.714 1.00 87.31 127 LEU A N 1
ATOM 990 C CA . LEU A 1 127 ? 9.458 18.896 -7.856 1.00 87.31 127 LEU A CA 1
ATOM 991 C C . LEU A 1 127 ? 9.625 17.403 -8.178 1.00 87.31 127 LEU A C 1
ATOM 993 O O . LEU A 1 127 ? 10.665 16.812 -7.883 1.00 87.31 127 LEU A O 1
ATOM 997 N N . SER A 1 128 ? 8.606 16.779 -8.767 1.00 89.62 128 SER A N 1
ATOM 998 C CA . SER A 1 128 ? 8.590 15.354 -9.071 1.00 89.62 128 SER A CA 1
ATOM 999 C C . SER A 1 128 ? 9.489 15.010 -10.255 1.00 89.62 128 SER A C 1
ATOM 1001 O O . SER A 1 128 ? 9.710 15.792 -11.185 1.00 89.62 128 SER A O 1
ATOM 1003 N N . LEU A 1 129 ? 9.994 13.775 -10.248 1.00 90.44 129 LEU A N 1
ATOM 1004 C CA . LEU A 1 129 ? 10.718 13.250 -11.393 1.00 90.44 129 LEU A CA 1
ATOM 1005 C C . LEU A 1 129 ? 9.791 13.143 -12.599 1.00 90.44 129 LEU A C 1
ATOM 1007 O O . LEU A 1 129 ? 8.779 12.445 -12.579 1.00 90.44 129 LEU A O 1
ATOM 1011 N N . GLN A 1 130 ? 10.209 13.781 -13.685 1.00 91.31 130 GLN A N 1
ATOM 1012 C CA . GLN A 1 130 ? 9.532 13.688 -14.966 1.00 91.31 130 GLN A CA 1
ATOM 1013 C C . GLN A 1 130 ? 9.831 12.335 -15.614 1.00 91.31 130 GLN A C 1
ATOM 1015 O O . GLN A 1 130 ? 10.990 11.993 -15.883 1.00 91.31 130 GLN A O 1
ATOM 1020 N N . TRP A 1 131 ? 8.769 11.576 -15.872 1.00 94.75 131 TRP A N 1
ATOM 1021 C CA . TRP A 1 131 ? 8.816 10.242 -16.462 1.00 94.75 131 TRP A CA 1
ATOM 1022 C C . TRP A 1 131 ? 8.434 10.289 -17.937 1.00 94.75 131 TRP A C 1
ATOM 1024 O O . TRP A 1 131 ? 7.520 11.005 -18.337 1.00 94.75 131 TRP A O 1
ATOM 1034 N N . MET A 1 132 ? 9.093 9.477 -18.756 1.00 94.62 132 MET A N 1
ATOM 1035 C CA . MET A 1 132 ? 8.785 9.352 -20.177 1.00 94.62 132 MET A CA 1
ATOM 1036 C C . MET A 1 132 ? 8.765 7.890 -20.614 1.00 94.62 132 MET A C 1
ATOM 1038 O O . MET A 1 132 ? 9.390 7.027 -19.996 1.00 94.62 132 MET A O 1
ATOM 1042 N N . ASN A 1 133 ? 8.021 7.590 -21.677 1.00 94.94 133 ASN A N 1
ATOM 1043 C CA . ASN A 1 133 ? 7.958 6.235 -22.219 1.00 94.94 133 ASN A CA 1
ATOM 1044 C C . ASN A 1 133 ? 9.272 5.861 -22.946 1.00 94.94 133 ASN A C 1
ATOM 1046 O O . ASN A 1 133 ? 10.167 6.684 -23.150 1.00 94.94 133 ASN A O 1
ATOM 1050 N N . SER A 1 134 ? 9.385 4.596 -23.362 1.00 92.38 134 SER A N 1
ATOM 1051 C CA . SER A 1 134 ? 10.582 4.089 -24.053 1.00 92.38 134 SER A CA 1
ATOM 1052 C C . SER A 1 134 ? 10.877 4.809 -25.378 1.00 92.38 134 SER A C 1
ATOM 1054 O O . SER A 1 134 ? 12.035 4.915 -25.773 1.00 92.38 134 SER A O 1
ATOM 1056 N N . PHE A 1 135 ? 9.840 5.278 -26.076 1.00 92.81 135 PHE A N 1
ATOM 1057 C CA . PHE A 1 135 ? 9.971 5.966 -27.357 1.00 92.81 135 PHE A CA 1
ATOM 1058 C C . PHE A 1 135 ? 10.561 7.369 -27.170 1.00 92.81 135 PHE A C 1
ATOM 1060 O O . PHE A 1 135 ? 11.559 7.703 -27.807 1.00 92.81 135 PHE A O 1
ATOM 1067 N N . ASP A 1 136 ? 10.020 8.149 -26.236 1.00 94.69 136 ASP A N 1
ATOM 1068 C CA . ASP A 1 136 ? 10.483 9.508 -25.945 1.00 94.69 136 ASP A CA 1
ATOM 1069 C C . ASP A 1 136 ? 11.897 9.519 -25.349 1.00 94.69 136 ASP A C 1
ATOM 1071 O O . ASP A 1 136 ? 12.742 10.320 -25.762 1.00 94.69 136 ASP A O 1
ATOM 1075 N N . ALA A 1 137 ? 12.193 8.582 -24.441 1.00 93.88 137 ALA A N 1
ATOM 1076 C CA . ALA A 1 137 ? 13.538 8.402 -23.895 1.00 93.88 137 ALA A CA 1
ATOM 1077 C C . ALA A 1 137 ? 14.548 8.031 -24.989 1.00 93.88 137 ALA A C 1
ATOM 1079 O O . ALA A 1 137 ? 15.622 8.629 -25.069 1.00 93.88 137 ALA A O 1
ATOM 1080 N N . GLY A 1 138 ? 14.188 7.083 -25.864 1.00 91.06 138 GLY A N 1
ATOM 1081 C CA . GLY A 1 138 ? 15.015 6.678 -26.999 1.00 91.06 138 GLY A CA 1
ATOM 1082 C C . GLY A 1 138 ? 15.293 7.841 -27.951 1.00 91.06 138 GLY A C 1
ATOM 1083 O O . GLY A 1 138 ? 16.446 8.089 -28.306 1.00 91.06 138 GLY A O 1
ATOM 1084 N N . ARG A 1 139 ? 14.263 8.635 -28.277 1.00 92.56 139 ARG A N 1
ATOM 1085 C CA . ARG A 1 139 ? 14.385 9.833 -29.121 1.00 92.56 139 ARG A CA 1
ATOM 1086 C C . ARG A 1 139 ? 15.358 10.861 -28.539 1.00 92.56 139 ARG A C 1
ATOM 1088 O O . ARG A 1 139 ? 16.153 11.412 -29.294 1.00 92.56 139 ARG A O 1
ATOM 1095 N N . LYS A 1 140 ? 15.346 11.096 -27.220 1.00 91.75 140 LYS A N 1
ATOM 1096 C CA . LYS A 1 140 ? 16.265 12.046 -26.558 1.00 91.75 140 LYS A CA 1
ATOM 1097 C C . LYS A 1 140 ? 17.737 11.638 -26.631 1.00 91.75 140 LYS A C 1
ATOM 1099 O O . LYS A 1 140 ? 18.595 12.515 -26.640 1.00 91.75 140 LYS A O 1
ATOM 1104 N N . ILE A 1 141 ? 18.029 10.339 -26.679 1.00 88.69 141 ILE A N 1
ATOM 1105 C CA . ILE A 1 141 ? 19.405 9.823 -26.768 1.00 88.69 141 ILE A CA 1
ATOM 1106 C C . ILE A 1 141 ? 19.775 9.333 -28.173 1.00 88.69 141 ILE A C 1
ATOM 1108 O O . ILE A 1 141 ? 20.888 8.852 -28.378 1.00 88.69 141 ILE A O 1
ATOM 1112 N N . GLY A 1 142 ? 18.860 9.437 -29.141 1.00 87.81 142 GLY A N 1
ATOM 1113 C CA . GLY A 1 142 ? 19.057 9.005 -30.524 1.00 87.81 142 GLY A CA 1
ATOM 1114 C C . GLY A 1 142 ? 19.186 7.489 -30.706 1.00 87.81 142 GLY A C 1
ATOM 1115 O O . GLY A 1 142 ? 19.972 7.058 -31.546 1.00 87.81 142 GLY A O 1
ATOM 1116 N N . VAL A 1 143 ? 18.458 6.680 -29.927 1.00 85.25 143 VAL A N 1
ATOM 1117 C CA . VAL A 1 143 ? 18.404 5.213 -30.090 1.00 85.25 143 VAL A CA 1
ATOM 1118 C C . VAL A 1 143 ? 16.967 4.704 -30.163 1.00 85.25 143 VAL A C 1
ATOM 1120 O O . VAL A 1 143 ? 16.040 5.341 -29.665 1.00 85.25 143 VAL A O 1
ATOM 1123 N N . ASP A 1 144 ? 16.774 3.526 -30.756 1.00 86.44 144 ASP A N 1
ATOM 1124 C CA . ASP A 1 144 ? 15.466 2.875 -30.748 1.00 86.44 144 ASP A CA 1
ATOM 1125 C C . ASP A 1 144 ? 15.091 2.343 -29.345 1.00 86.44 144 ASP A C 1
ATOM 1127 O O . ASP A 1 144 ? 15.940 2.056 -28.494 1.00 86.44 144 ASP A O 1
ATOM 1131 N N . GLY A 1 145 ? 13.789 2.175 -29.097 1.00 84.81 145 GLY A N 1
ATOM 1132 C CA . GLY A 1 145 ? 13.290 1.695 -27.804 1.00 84.81 145 GLY A CA 1
ATOM 1133 C C . GLY A 1 145 ? 13.743 0.272 -27.433 1.00 84.81 145 GLY A C 1
ATOM 1134 O O . GLY A 1 145 ? 13.788 -0.068 -26.249 1.00 84.81 145 GLY A O 1
ATOM 1135 N N . ARG A 1 146 ? 14.111 -0.575 -28.406 1.00 84.69 146 ARG A N 1
ATOM 1136 C CA . ARG A 1 146 ? 14.602 -1.942 -28.147 1.00 84.69 146 ARG A CA 1
ATOM 1137 C C . ARG A 1 146 ? 16.023 -1.899 -27.596 1.00 84.69 146 ARG A C 1
ATOM 1139 O O . ARG A 1 146 ? 16.312 -2.578 -26.611 1.00 84.69 146 ARG A O 1
ATOM 1146 N N . LEU A 1 147 ? 16.887 -1.080 -28.187 1.00 84.25 147 LEU A N 1
ATOM 1147 C CA . LEU A 1 147 ? 18.245 -0.834 -27.729 1.00 84.25 147 LEU A CA 1
ATOM 1148 C C . LEU A 1 147 ? 18.236 -0.173 -26.351 1.00 84.25 147 LEU A C 1
ATOM 1150 O O . LEU A 1 147 ? 18.930 -0.647 -25.452 1.00 84.25 147 LEU A O 1
ATOM 1154 N N . LEU A 1 148 ? 17.379 0.834 -26.152 1.00 89.06 148 LEU A N 1
ATOM 1155 C CA . LEU A 1 148 ? 17.141 1.434 -24.839 1.00 89.06 148 LEU A CA 1
ATOM 1156 C C . LEU A 1 148 ? 16.770 0.362 -23.804 1.00 89.06 148 LEU A C 1
ATOM 1158 O O . LEU A 1 148 ? 17.401 0.275 -22.751 1.00 89.06 148 LEU A O 1
ATOM 1162 N N . SER A 1 149 ? 15.787 -0.494 -24.105 1.00 87.88 149 SER A N 1
ATOM 1163 C CA . SER A 1 149 ? 15.355 -1.557 -23.188 1.00 87.88 149 SER A CA 1
ATOM 1164 C C . SER A 1 149 ? 16.451 -2.583 -22.888 1.00 87.88 149 SER A C 1
ATOM 1166 O O . SER A 1 149 ? 16.404 -3.206 -21.828 1.00 87.88 149 SER A O 1
ATOM 1168 N N . ARG A 1 150 ? 17.400 -2.806 -23.802 1.00 86.31 150 ARG A N 1
ATOM 1169 C CA . ARG A 1 150 ? 18.537 -3.707 -23.579 1.00 86.31 150 ARG A CA 1
ATOM 1170 C C . ARG A 1 150 ? 19.597 -3.058 -22.706 1.00 86.31 150 ARG A C 1
ATOM 1172 O O . ARG A 1 150 ? 19.916 -3.614 -21.664 1.00 86.31 150 ARG A O 1
ATOM 1179 N N . ILE A 1 151 ? 20.083 -1.874 -23.084 1.00 89.31 151 ILE A N 1
ATOM 1180 C CA . ILE A 1 151 ? 21.140 -1.155 -22.349 1.00 89.31 151 ILE A CA 1
ATOM 1181 C C . ILE A 1 151 ? 20.698 -0.857 -20.916 1.00 89.31 151 ILE A C 1
ATOM 1183 O O . ILE A 1 151 ? 21.493 -0.988 -19.992 1.00 89.31 151 ILE A O 1
ATOM 1187 N N . THR A 1 152 ? 19.427 -0.502 -20.717 1.00 92.88 152 THR A N 1
ATOM 1188 C CA . THR A 1 152 ? 18.869 -0.270 -19.376 1.00 92.88 152 THR A CA 1
ATOM 1189 C C . THR A 1 152 ? 18.649 -1.557 -18.580 1.00 92.88 152 THR A C 1
ATOM 1191 O O . THR A 1 152 ? 18.481 -1.485 -17.369 1.00 92.88 152 THR A O 1
ATOM 1194 N N . GLY A 1 153 ? 18.662 -2.728 -19.217 1.00 91.88 153 GLY A N 1
ATOM 1195 C CA . GLY A 1 153 ? 18.567 -4.031 -18.566 1.00 91.88 153 GLY A CA 1
ATOM 1196 C C . GLY A 1 153 ? 19.931 -4.687 -18.354 1.00 91.88 153 GLY A C 1
ATOM 1197 O O . GLY A 1 153 ? 20.921 -4.035 -18.029 1.00 91.88 153 GLY A O 1
ATOM 1198 N N . THR A 1 154 ? 19.974 -6.005 -18.529 1.00 87.94 154 THR A N 1
ATOM 1199 C CA . THR A 1 154 ? 21.198 -6.811 -18.443 1.00 87.94 154 THR A CA 1
ATOM 1200 C C . THR A 1 154 ? 21.660 -7.173 -19.846 1.00 87.94 154 THR A C 1
ATOM 1202 O O . THR A 1 154 ? 20.874 -7.678 -20.647 1.00 87.94 154 THR A O 1
ATOM 1205 N N . VAL A 1 155 ? 22.939 -6.949 -20.128 1.00 85.25 155 VAL A N 1
ATOM 1206 C CA . VAL A 1 155 ? 23.554 -7.239 -21.422 1.00 85.25 155 VAL A CA 1
ATOM 1207 C C . VAL A 1 155 ? 24.877 -7.929 -21.166 1.00 85.25 155 VAL A C 1
ATOM 1209 O O . VAL A 1 155 ? 25.753 -7.331 -20.555 1.00 85.25 155 VAL A O 1
ATOM 1212 N N . PHE A 1 156 ? 25.047 -9.157 -21.646 1.00 84.06 156 PHE A N 1
ATOM 1213 C CA . PHE A 1 156 ? 26.295 -9.885 -21.440 1.00 84.06 156 PHE A CA 1
ATOM 1214 C C . PHE A 1 156 ? 27.229 -9.737 -22.638 1.00 84.06 156 PHE A C 1
ATOM 1216 O O . PHE A 1 156 ? 26.880 -10.065 -23.772 1.00 84.06 156 PHE A O 1
ATOM 1223 N N . LEU A 1 157 ? 28.440 -9.275 -22.366 1.00 82.00 157 LEU A N 1
ATOM 1224 C CA . LEU A 1 157 ? 29.584 -9.443 -23.241 1.00 82.00 157 LEU A CA 1
ATOM 1225 C C . LEU A 1 157 ? 30.166 -10.837 -22.993 1.00 82.00 157 LEU A C 1
ATOM 1227 O O . LEU A 1 157 ? 30.482 -11.170 -21.851 1.00 82.00 157 LEU A O 1
ATOM 1231 N N . ILE A 1 158 ? 30.277 -11.643 -24.047 1.00 79.94 158 ILE A N 1
ATOM 1232 C CA . ILE A 1 158 ? 30.958 -12.939 -24.017 1.00 79.94 158 ILE A CA 1
ATOM 1233 C C . ILE A 1 158 ? 32.365 -12.723 -24.566 1.00 79.94 158 ILE A C 1
ATOM 1235 O O . ILE A 1 158 ? 32.523 -12.316 -25.719 1.00 79.94 158 ILE A O 1
ATOM 1239 N N . ILE A 1 159 ? 33.370 -12.996 -23.739 1.00 74.19 159 ILE A N 1
ATOM 1240 C CA . ILE A 1 159 ? 34.773 -12.967 -24.153 1.00 74.19 159 ILE A CA 1
ATOM 1241 C C . ILE A 1 159 ? 35.164 -14.392 -24.544 1.00 74.19 159 ILE A C 1
ATOM 1243 O O . ILE A 1 159 ? 35.284 -15.275 -23.692 1.00 74.19 159 ILE A O 1
ATOM 1247 N N . GLU A 1 160 ? 35.331 -14.624 -25.845 1.00 68.19 160 GLU A N 1
ATOM 1248 C CA . GLU A 1 160 ? 35.866 -15.882 -26.364 1.00 68.19 160 GLU A CA 1
ATOM 1249 C C . GLU A 1 160 ? 37.391 -15.857 -26.205 1.00 68.19 160 GLU A C 1
ATOM 1251 O O . GLU A 1 160 ? 38.079 -15.053 -26.833 1.00 68.19 160 GLU A O 1
ATOM 1256 N N . ARG A 1 161 ? 37.940 -16.715 -25.337 1.00 62.22 161 ARG A N 1
ATOM 1257 C CA . ARG A 1 161 ? 39.389 -16.940 -25.292 1.00 62.22 161 ARG A CA 1
ATOM 1258 C C . ARG A 1 161 ? 39.744 -17.939 -26.391 1.00 62.22 161 ARG A C 1
ATOM 1260 O O . ARG A 1 161 ? 39.150 -19.013 -26.448 1.00 62.22 161 ARG A O 1
ATOM 1267 N N . ASN A 1 162 ? 40.734 -17.614 -27.225 1.00 54.09 162 ASN A N 1
ATOM 1268 C CA . ASN A 1 162 ? 41.353 -18.560 -28.160 1.00 54.09 162 ASN A CA 1
ATOM 1269 C C . ASN A 1 162 ? 42.211 -19.572 -27.382 1.00 54.09 162 ASN A C 1
ATOM 1271 O O . ASN A 1 162 ? 43.434 -19.582 -27.484 1.00 54.09 162 ASN A O 1
ATOM 1275 N N . THR A 1 163 ? 41.592 -20.402 -26.549 1.00 52.34 163 THR A N 1
ATOM 1276 C CA . THR A 1 163 ? 42.257 -21.571 -25.975 1.00 52.34 163 THR A CA 1
ATOM 1277 C C . THR A 1 163 ? 42.063 -22.726 -26.944 1.00 52.34 163 THR A C 1
ATOM 1279 O O . THR A 1 163 ? 40.978 -23.298 -27.033 1.00 52.34 163 THR A O 1
ATOM 1282 N N . SER A 1 164 ? 43.106 -23.048 -27.705 1.00 50.88 164 SER A N 1
ATOM 1283 C CA . SER A 1 164 ? 43.191 -24.280 -28.484 1.00 50.88 164 SER A CA 1
ATOM 1284 C C . SER A 1 164 ? 43.201 -25.483 -27.531 1.00 50.88 164 SER A C 1
ATOM 1286 O O . SER A 1 164 ? 44.232 -25.787 -26.936 1.00 50.88 164 SER A O 1
ATOM 1288 N N . GLY A 1 165 ? 42.049 -26.133 -27.355 1.00 54.12 165 GLY A N 1
ATOM 1289 C CA . GLY A 1 165 ? 41.898 -27.367 -26.577 1.00 54.12 165 GLY A CA 1
ATOM 1290 C C . GLY A 1 165 ? 40.449 -27.645 -26.161 1.00 54.12 165 GLY A C 1
ATOM 1291 O O . GLY A 1 165 ? 39.627 -26.731 -26.088 1.00 54.12 165 GLY A O 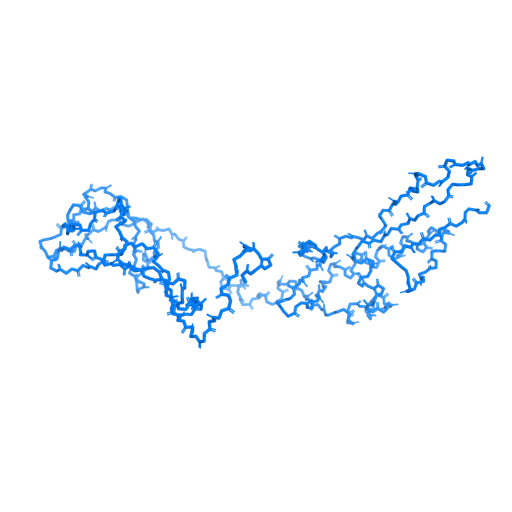1
ATOM 1292 N N . GLU A 1 166 ? 40.139 -28.912 -25.863 1.00 52.53 166 GLU A N 1
ATOM 1293 C CA . GLU A 1 166 ? 38.801 -29.429 -25.501 1.00 52.53 166 GLU A CA 1
ATOM 1294 C C . GLU A 1 166 ? 38.186 -28.797 -24.226 1.00 52.53 166 GLU A C 1
ATOM 1296 O O . GLU A 1 166 ? 37.012 -29.006 -23.919 1.00 52.53 166 GLU A O 1
ATOM 1301 N N . GLU A 1 167 ? 38.934 -27.951 -23.510 1.00 48.97 167 GLU A N 1
ATOM 1302 C CA . GLU A 1 167 ? 38.460 -27.189 -22.347 1.00 48.97 167 GLU A CA 1
ATOM 1303 C C . GLU A 1 167 ? 37.709 -25.886 -22.694 1.00 48.97 167 GLU A C 1
ATOM 1305 O O . GLU A 1 167 ? 37.072 -25.288 -21.821 1.00 48.97 167 GLU A O 1
ATOM 1310 N N . ALA A 1 168 ? 37.691 -25.464 -23.967 1.00 49.59 168 ALA A N 1
ATOM 1311 C CA . ALA A 1 168 ? 37.051 -24.220 -24.425 1.00 49.59 168 ALA A CA 1
ATOM 1312 C C . ALA A 1 168 ? 35.526 -24.142 -24.167 1.00 49.59 168 ALA A C 1
ATOM 1314 O O . ALA A 1 168 ? 34.924 -23.072 -24.260 1.00 49.59 168 ALA A O 1
ATOM 1315 N N . SER A 1 169 ? 34.881 -25.259 -23.812 1.00 50.25 169 SER A N 1
ATOM 1316 C CA . SER A 1 169 ? 33.441 -25.320 -23.538 1.00 50.25 169 SER A CA 1
ATOM 1317 C C . SER A 1 169 ? 33.037 -24.842 -22.136 1.00 50.25 169 SER A C 1
ATOM 1319 O O . SER A 1 169 ? 31.847 -24.586 -21.930 1.00 50.25 169 SER A O 1
ATOM 1321 N N . ARG A 1 170 ? 33.943 -24.775 -21.148 1.00 53.06 170 ARG A N 1
ATOM 1322 C CA . ARG A 1 170 ? 33.521 -24.713 -19.730 1.00 53.06 170 ARG A CA 1
ATOM 1323 C C . ARG A 1 170 ? 33.545 -23.337 -19.070 1.00 53.06 170 ARG A C 1
ATOM 1325 O O . ARG A 1 170 ? 32.865 -23.175 -18.060 1.00 53.06 170 ARG A O 1
ATOM 1332 N N . THR A 1 171 ? 34.196 -22.328 -19.652 1.00 53.81 171 THR A N 1
ATOM 1333 C CA . THR A 1 171 ? 34.275 -21.010 -18.994 1.00 53.81 171 THR A CA 1
ATOM 1334 C C . THR A 1 171 ? 34.251 -19.858 -19.995 1.00 53.81 171 THR A C 1
ATOM 1336 O O . THR A 1 171 ? 35.208 -19.103 -20.134 1.00 53.81 171 THR A O 1
ATOM 1339 N N . GLN A 1 172 ? 33.130 -19.702 -20.706 1.00 65.00 172 GLN A N 1
ATOM 1340 C CA . GLN A 1 172 ? 32.840 -18.433 -21.377 1.00 65.00 172 GLN A CA 1
ATOM 1341 C C . GLN A 1 172 ? 32.667 -17.347 -20.312 1.00 65.00 172 GLN A C 1
ATOM 1343 O O . GLN A 1 172 ? 31.671 -17.334 -19.584 1.00 65.00 172 GLN A O 1
ATOM 1348 N N . GLU A 1 173 ? 33.642 -16.449 -20.209 1.00 73.25 173 GLU A N 1
ATOM 1349 C CA . GLU A 1 173 ? 33.573 -15.308 -19.306 1.00 73.25 173 GLU A CA 1
ATOM 1350 C C . GLU A 1 173 ? 32.473 -14.355 -19.793 1.00 73.25 173 GLU A C 1
ATOM 1352 O O . GLU A 1 173 ? 32.498 -13.873 -20.930 1.00 73.25 173 GLU A O 1
ATOM 1357 N N . LYS A 1 174 ? 31.465 -14.136 -18.940 1.00 80.81 174 LYS A N 1
ATOM 1358 C CA . LYS A 1 174 ? 30.318 -13.267 -19.215 1.00 80.81 174 LYS A CA 1
ATOM 1359 C C . LYS A 1 174 ? 30.398 -12.040 -18.330 1.00 80.81 174 LYS A C 1
ATOM 1361 O O . LYS A 1 174 ? 30.225 -12.143 -17.119 1.00 80.81 174 LYS A O 1
ATOM 1366 N N . ILE A 1 175 ? 30.581 -10.879 -18.941 1.00 84.69 175 ILE A N 1
ATOM 1367 C CA . ILE A 1 175 ? 30.607 -9.600 -18.234 1.00 84.69 175 ILE A CA 1
ATOM 1368 C C . ILE A 1 175 ? 29.309 -8.866 -18.535 1.00 84.69 175 ILE A C 1
ATOM 1370 O O . ILE A 1 175 ? 28.969 -8.644 -19.695 1.00 84.69 175 ILE A O 1
ATOM 1374 N N . ASN A 1 176 ? 28.556 -8.496 -17.501 1.00 87.69 176 ASN A N 1
ATOM 1375 C CA . ASN A 1 176 ? 27.386 -7.651 -17.699 1.00 87.69 176 ASN A CA 1
ATOM 1376 C C . ASN A 1 176 ? 27.840 -6.218 -17.991 1.00 87.69 176 ASN A C 1
ATOM 1378 O O . ASN A 1 176 ? 28.381 -5.544 -17.120 1.00 87.69 176 ASN A O 1
ATOM 1382 N N . ILE A 1 177 ? 27.589 -5.763 -19.210 1.00 88.12 177 ILE A N 1
ATOM 1383 C CA . ILE A 1 177 ? 27.822 -4.389 -19.648 1.00 88.12 177 ILE A CA 1
ATOM 1384 C C . ILE A 1 177 ? 26.539 -3.549 -19.610 1.00 88.12 177 ILE A C 1
ATOM 1386 O O . ILE A 1 177 ? 26.606 -2.342 -19.806 1.00 88.12 177 ILE A O 1
ATOM 1390 N N . GLY A 1 178 ? 25.374 -4.154 -19.359 1.00 89.25 178 GLY A N 1
ATOM 1391 C CA . GLY A 1 178 ? 24.108 -3.435 -19.214 1.00 89.25 178 GLY A CA 1
ATOM 1392 C C . GLY A 1 178 ? 24.033 -2.658 -17.898 1.00 89.25 178 GLY A C 1
ATOM 1393 O O . GLY A 1 178 ? 24.539 -3.099 -16.866 1.00 89.25 178 GLY A O 1
ATOM 1394 N N . LEU A 1 179 ? 23.346 -1.515 -17.917 1.00 92.81 179 LEU A N 1
ATOM 1395 C CA . LEU A 1 179 ? 23.228 -0.614 -16.765 1.00 92.81 179 LEU A CA 1
ATOM 1396 C C . LEU A 1 179 ? 22.397 -1.198 -15.616 1.00 92.81 179 LEU A C 1
ATOM 1398 O O . LEU A 1 179 ? 22.427 -0.662 -14.515 1.00 92.81 179 LEU A O 1
ATOM 1402 N N . SER A 1 180 ? 21.665 -2.292 -15.852 1.00 94.12 180 SER A N 1
ATOM 1403 C CA . SER A 1 180 ? 20.903 -3.026 -14.831 1.00 94.12 180 SER A CA 1
ATOM 1404 C C . SER A 1 180 ? 19.886 -2.173 -14.066 1.00 94.12 180 SER A C 1
ATOM 1406 O O . SER A 1 180 ? 19.547 -2.478 -12.928 1.00 94.12 180 SER A O 1
ATOM 1408 N N . LEU A 1 181 ? 19.360 -1.132 -14.713 1.00 95.38 181 LEU A N 1
ATOM 1409 C CA . LEU A 1 181 ? 18.314 -0.260 -14.176 1.00 95.38 181 LEU A CA 1
ATOM 1410 C C . LEU A 1 181 ? 16.953 -0.973 -14.175 1.00 95.38 181 LEU A C 1
ATOM 1412 O O . LEU A 1 181 ? 16.131 -0.785 -13.287 1.00 95.38 181 LEU A O 1
ATOM 1416 N N . LYS A 1 182 ? 16.743 -1.852 -15.159 1.00 93.12 182 LYS A N 1
ATOM 1417 C CA . LYS A 1 182 ? 15.523 -2.624 -15.391 1.00 93.12 182 LYS A CA 1
ATOM 1418 C C . LYS A 1 182 ? 15.779 -4.118 -15.196 1.00 93.12 182 LYS A C 1
ATOM 1420 O O . LYS A 1 182 ? 16.364 -4.777 -16.058 1.00 93.12 182 LYS A O 1
ATOM 1425 N N . LEU A 1 183 ? 15.236 -4.709 -14.134 1.00 90.31 183 LEU A N 1
ATOM 1426 C CA . LEU A 1 183 ? 15.375 -6.138 -13.825 1.00 90.31 183 LEU A CA 1
ATOM 1427 C C . LEU A 1 183 ? 14.042 -6.878 -14.036 1.00 90.31 183 LEU A C 1
ATOM 1429 O O . LEU A 1 183 ? 13.443 -7.422 -13.110 1.00 90.31 183 LEU A O 1
ATOM 1433 N N . SER A 1 184 ? 13.581 -6.932 -15.292 1.00 86.62 184 SER A N 1
ATOM 1434 C CA . SER A 1 184 ? 12.231 -7.420 -15.660 1.00 86.62 184 SER A CA 1
ATOM 1435 C C . SER A 1 184 ? 11.884 -8.811 -15.119 1.00 86.62 184 SER A C 1
ATOM 1437 O O . SER A 1 184 ? 10.768 -9.019 -14.649 1.00 86.62 184 SER A O 1
ATOM 1439 N N . LYS A 1 185 ? 12.838 -9.758 -15.160 1.00 86.94 185 LYS A N 1
ATOM 1440 C CA . LYS A 1 185 ? 12.643 -11.135 -14.663 1.00 86.94 185 LYS A CA 1
ATOM 1441 C C . LYS A 1 185 ? 12.438 -11.195 -13.147 1.00 86.94 185 LYS A C 1
ATOM 1443 O O . LYS A 1 185 ? 11.773 -12.101 -12.667 1.00 86.94 185 LYS A O 1
ATOM 1448 N N . ARG A 1 186 ? 13.018 -10.242 -12.411 1.00 88.62 186 ARG A N 1
ATOM 1449 C CA . ARG A 1 186 ? 12.897 -10.123 -10.950 1.00 88.62 186 ARG A CA 1
ATOM 1450 C C . ARG A 1 186 ? 11.790 -9.160 -10.527 1.00 88.62 186 ARG A C 1
ATOM 1452 O O . ARG A 1 186 ? 11.584 -8.983 -9.338 1.00 88.62 186 ARG A O 1
ATOM 1459 N N . ASN A 1 187 ? 11.095 -8.547 -11.488 1.00 87.50 187 ASN A N 1
ATOM 1460 C CA . ASN A 1 187 ? 10.135 -7.476 -11.246 1.00 87.50 187 ASN A CA 1
ATOM 1461 C C . ASN A 1 187 ? 10.709 -6.344 -10.369 1.00 87.50 187 ASN A C 1
ATOM 1463 O O . ASN A 1 187 ? 10.052 -5.873 -9.450 1.00 87.50 187 ASN A O 1
ATOM 1467 N N . GLN A 1 188 ? 11.957 -5.957 -10.640 1.00 92.12 188 GLN A N 1
ATOM 1468 C CA . GLN A 1 188 ? 12.680 -4.933 -9.890 1.00 92.12 188 GLN A CA 1
ATOM 1469 C C . GLN A 1 188 ? 13.053 -3.764 -10.802 1.00 92.12 188 GLN A C 1
ATOM 1471 O O . GLN A 1 188 ? 13.368 -3.951 -11.983 1.00 92.12 188 GLN A O 1
ATOM 1476 N N . GLU A 1 189 ? 13.036 -2.574 -10.223 1.00 94.69 189 GLU A N 1
ATOM 1477 C CA . GLU A 1 189 ? 13.424 -1.314 -10.844 1.00 94.69 189 GLU A CA 1
ATOM 1478 C C . GLU A 1 189 ? 14.464 -0.613 -9.975 1.00 94.69 189 GLU A C 1
ATOM 1480 O O . GLU A 1 189 ? 14.524 -0.833 -8.763 1.00 94.69 189 GLU A O 1
ATOM 1485 N N . VAL A 1 190 ? 15.291 0.220 -10.597 1.00 95.88 190 VAL A N 1
ATOM 1486 C CA . VAL A 1 190 ? 16.178 1.124 -9.869 1.00 95.88 190 VAL A CA 1
ATOM 1487 C C . VAL A 1 190 ? 15.460 2.457 -9.685 1.00 95.88 190 VAL A C 1
ATOM 1489 O O . VAL A 1 190 ? 15.080 3.096 -10.674 1.00 95.88 190 VAL A O 1
ATOM 1492 N N . ALA A 1 191 ? 15.288 2.841 -8.414 1.00 94.75 191 ALA A N 1
ATOM 1493 C CA . ALA A 1 191 ? 14.632 4.076 -7.995 1.00 94.75 191 ALA A CA 1
ATOM 1494 C C . ALA A 1 191 ? 15.203 5.283 -8.739 1.00 94.75 191 ALA A C 1
ATOM 1496 O O . ALA A 1 191 ? 16.387 5.314 -9.057 1.00 94.75 191 ALA A O 1
ATOM 1497 N N . ASP A 1 192 ? 14.347 6.250 -9.046 1.00 95.44 192 ASP A N 1
ATOM 1498 C CA . ASP A 1 192 ? 14.676 7.488 -9.754 1.00 95.44 192 ASP A CA 1
ATOM 1499 C C . ASP A 1 192 ? 15.166 7.345 -11.201 1.00 95.44 192 ASP A C 1
ATOM 1501 O O . ASP A 1 192 ? 15.282 8.356 -11.890 1.00 95.44 192 ASP A O 1
ATOM 1505 N N . TYR A 1 193 ? 15.407 6.133 -11.713 1.00 96.19 193 TYR A N 1
ATOM 1506 C CA . TYR A 1 193 ? 15.873 5.893 -13.085 1.00 96.19 193 TYR A CA 1
ATOM 1507 C C . TYR A 1 193 ? 14.799 5.247 -13.957 1.00 96.19 193 TYR A C 1
ATOM 1509 O O . TYR A 1 193 ? 14.490 5.730 -15.049 1.00 96.19 193 TYR A O 1
ATOM 1517 N N . THR A 1 194 ? 14.223 4.148 -13.487 1.00 96.19 194 THR A N 1
ATOM 1518 C CA . THR A 1 194 ? 13.222 3.378 -14.229 1.00 96.19 194 THR A CA 1
ATOM 1519 C C . THR A 1 194 ? 12.014 3.126 -13.357 1.00 96.19 194 THR A C 1
ATOM 1521 O O . THR A 1 194 ? 12.169 2.905 -12.163 1.00 96.19 194 THR A O 1
ATOM 1524 N N . ARG A 1 195 ? 10.837 3.084 -13.973 1.00 94.81 195 ARG A N 1
ATOM 1525 C CA . ARG A 1 195 ? 9.582 2.767 -13.298 1.00 94.81 195 ARG A CA 1
ATOM 1526 C C . ARG A 1 195 ? 8.787 1.760 -14.111 1.00 94.81 195 ARG A C 1
ATOM 1528 O O . ARG A 1 195 ? 8.597 1.954 -15.316 1.00 94.81 195 ARG A O 1
ATOM 1535 N N . ARG A 1 196 ? 8.307 0.697 -13.478 1.00 93.00 196 ARG A N 1
ATOM 1536 C CA . ARG A 1 196 ? 7.386 -0.272 -14.068 1.00 93.00 196 ARG A CA 1
ATOM 1537 C C . ARG A 1 196 ? 5.956 0.117 -13.716 1.00 93.00 196 ARG A C 1
ATOM 1539 O O . ARG A 1 196 ? 5.581 0.192 -12.552 1.00 93.00 196 ARG A O 1
ATOM 1546 N N . LEU A 1 197 ? 5.149 0.353 -14.740 1.00 92.44 197 LEU A N 1
ATOM 1547 C CA . LEU A 1 197 ? 3.724 0.622 -14.592 1.00 92.44 197 LEU A CA 1
ATOM 1548 C C . LEU A 1 197 ? 2.946 -0.679 -14.356 1.00 92.44 197 LEU A C 1
ATOM 1550 O O . LEU A 1 197 ? 3.386 -1.762 -14.750 1.00 92.44 197 LEU A O 1
ATOM 1554 N N . GLU A 1 198 ? 1.752 -0.569 -13.771 1.00 90.00 198 GLU A N 1
ATOM 1555 C CA . GLU A 1 198 ? 0.868 -1.716 -13.502 1.00 90.00 198 GLU A CA 1
ATOM 1556 C C . GLU A 1 198 ? 0.488 -2.484 -14.776 1.00 90.00 198 GLU A C 1
ATOM 1558 O O . GLU A 1 198 ? 0.410 -3.710 -14.775 1.00 90.00 198 GLU A O 1
ATOM 1563 N N . ASN A 1 199 ? 0.345 -1.774 -15.898 1.00 89.56 199 ASN A N 1
ATOM 1564 C CA . ASN A 1 199 ? 0.100 -2.360 -17.220 1.00 89.56 199 ASN A CA 1
ATOM 1565 C C . ASN A 1 199 ? 1.332 -3.068 -17.829 1.00 89.56 199 ASN A C 1
ATOM 1567 O O . ASN A 1 199 ? 1.273 -3.572 -18.948 1.00 89.56 199 ASN A O 1
ATOM 1571 N N . GLY A 1 200 ? 2.458 -3.108 -17.112 1.00 87.31 200 GLY A N 1
ATOM 1572 C CA . GLY A 1 200 ? 3.687 -3.786 -17.509 1.00 87.31 200 GLY A CA 1
ATOM 1573 C C . GLY A 1 200 ? 4.643 -2.958 -18.372 1.00 87.31 200 GLY A C 1
ATOM 1574 O O . GLY A 1 200 ? 5.756 -3.430 -18.631 1.00 87.31 200 GLY A O 1
ATOM 1575 N N . TYR A 1 201 ? 4.266 -1.744 -18.792 1.00 91.19 201 TYR A N 1
ATOM 1576 C CA . TYR A 1 201 ? 5.158 -0.847 -19.530 1.00 91.19 201 TYR A CA 1
ATOM 1577 C C . TYR A 1 201 ? 6.222 -0.215 -18.625 1.00 91.19 201 TYR A C 1
ATOM 1579 O O . TYR A 1 201 ? 6.059 -0.108 -17.411 1.00 91.19 201 TYR A O 1
ATOM 1587 N N . TRP A 1 202 ? 7.328 0.206 -19.243 1.00 94.06 202 TRP A N 1
ATOM 1588 C CA . TRP A 1 202 ? 8.451 0.845 -18.559 1.00 94.06 202 TRP A CA 1
ATOM 1589 C C . TRP A 1 202 ? 8.526 2.328 -18.898 1.00 94.06 202 TRP A C 1
ATOM 1591 O O . TRP A 1 202 ? 8.456 2.712 -20.071 1.00 94.06 202 TRP A O 1
ATOM 1601 N N . GLN A 1 203 ? 8.719 3.132 -17.862 1.00 95.56 203 GLN A N 1
ATOM 1602 C CA . GLN A 1 203 ? 9.039 4.544 -17.943 1.00 95.56 203 GLN A CA 1
ATOM 1603 C C . GLN A 1 203 ? 10.475 4.796 -17.492 1.00 95.56 203 GLN A C 1
ATOM 16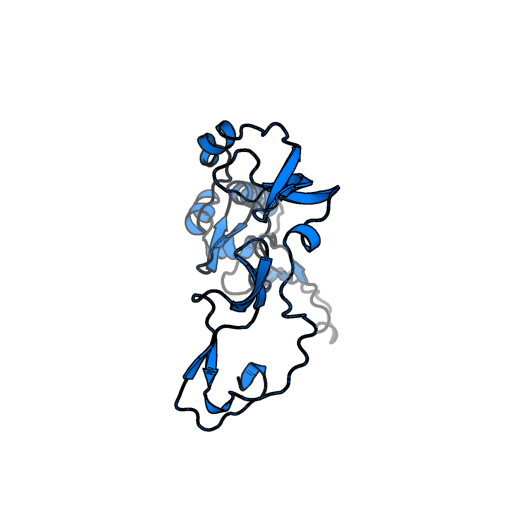05 O O . GLN A 1 203 ? 11.055 4.033 -16.715 1.00 95.56 203 GLN A O 1
ATOM 1610 N N . TYR A 1 204 ? 11.030 5.889 -17.993 1.00 96.00 204 TYR A N 1
ATOM 1611 C CA . TYR A 1 204 ? 12.395 6.326 -17.765 1.00 96.00 204 TYR A CA 1
ATOM 1612 C C . TYR A 1 204 ? 12.363 7.771 -17.289 1.00 96.00 204 TYR A C 1
ATOM 1614 O O . TYR A 1 204 ? 11.634 8.589 -17.849 1.00 96.00 204 TYR A O 1
ATOM 1622 N N . SER A 1 205 ? 13.123 8.090 -16.252 1.00 96.31 205 SER A N 1
ATOM 1623 C CA . SER A 1 205 ? 13.243 9.467 -15.784 1.00 96.31 205 SER A CA 1
ATOM 1624 C C . SER A 1 20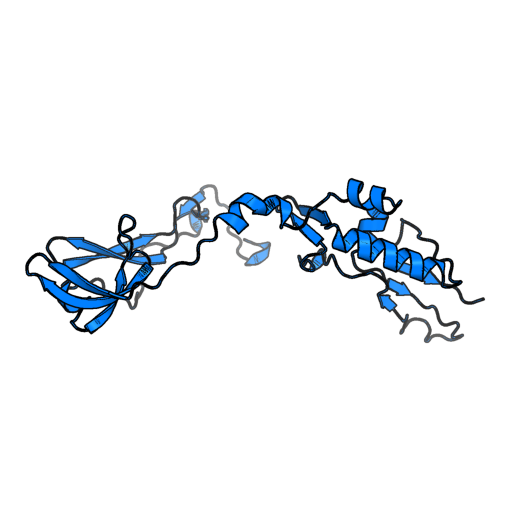5 ? 14.231 10.264 -16.639 1.00 96.31 205 SER A C 1
ATOM 1626 O O . SER A 1 205 ? 15.006 9.708 -17.430 1.00 96.31 205 SER A O 1
ATOM 1628 N N . MET A 1 206 ? 14.282 11.580 -16.429 1.00 93.88 206 MET A N 1
ATOM 1629 C CA . MET A 1 206 ? 15.344 12.406 -17.011 1.00 93.88 206 MET A CA 1
ATOM 1630 C C . MET A 1 206 ? 16.749 12.003 -16.518 1.00 93.88 206 MET A C 1
ATOM 1632 O O . MET A 1 206 ? 17.701 12.061 -17.296 1.00 93.88 206 MET A O 1
ATOM 1636 N N . LEU A 1 207 ? 16.883 11.521 -15.275 1.00 95.31 207 LEU A N 1
ATOM 1637 C CA . LEU A 1 207 ? 18.156 11.018 -14.737 1.00 95.31 207 LEU A CA 1
ATOM 1638 C C . LEU A 1 207 ? 18.646 9.791 -15.516 1.00 95.31 207 LEU A C 1
ATOM 1640 O O . LEU A 1 207 ? 19.831 9.676 -15.830 1.00 95.31 207 LEU A O 1
ATOM 1644 N N . CYS A 1 208 ? 17.731 8.906 -15.919 1.00 95.75 208 CYS A N 1
ATOM 1645 C CA . CYS A 1 208 ? 18.063 7.772 -16.778 1.00 95.75 208 CYS A CA 1
ATOM 1646 C C . CYS A 1 208 ? 18.566 8.205 -18.149 1.00 95.75 208 CYS A C 1
ATOM 1648 O O . CYS A 1 208 ? 19.590 7.701 -18.608 1.00 95.75 208 CYS A O 1
ATOM 1650 N N . VAL A 1 209 ? 17.912 9.182 -18.772 1.00 93.88 209 VAL A N 1
ATOM 1651 C CA . VAL A 1 209 ? 18.354 9.748 -20.054 1.00 93.88 209 VAL A CA 1
ATOM 1652 C C . VAL A 1 209 ? 19.761 10.350 -19.941 1.00 93.88 209 VAL A C 1
ATOM 1654 O O . VAL A 1 209 ? 20.611 10.095 -20.795 1.00 93.88 209 VAL A O 1
ATOM 1657 N N . GLN A 1 210 ? 20.043 11.103 -18.874 1.00 93.81 210 GLN A N 1
ATOM 1658 C CA . GLN A 1 210 ? 21.366 11.689 -18.623 1.00 93.81 210 GLN A CA 1
ATOM 1659 C C . GLN A 1 210 ? 22.448 10.619 -18.405 1.00 93.81 210 GLN A C 1
ATOM 1661 O O . GLN A 1 210 ? 23.539 10.704 -18.984 1.00 93.81 210 GLN A O 1
ATOM 1666 N N . LEU A 1 211 ? 22.137 9.579 -17.627 1.00 94.69 211 LEU A N 1
ATOM 1667 C CA . LEU A 1 211 ? 23.026 8.438 -17.405 1.00 94.69 211 LEU A CA 1
ATOM 1668 C C . LEU A 1 211 ? 23.319 7.692 -18.711 1.00 94.69 211 LEU A C 1
ATOM 1670 O O . LEU A 1 211 ? 24.473 7.376 -18.996 1.00 94.69 211 LEU A O 1
ATOM 1674 N N . LEU A 1 212 ? 22.297 7.452 -19.532 1.00 91.75 212 LEU A N 1
ATOM 1675 C CA . LEU A 1 212 ? 22.428 6.777 -20.822 1.00 91.75 212 LEU A CA 1
ATOM 1676 C C . LEU A 1 212 ? 23.281 7.574 -21.809 1.00 91.75 212 LEU A C 1
ATOM 1678 O O . LEU A 1 212 ? 24.139 6.989 -22.469 1.00 91.75 212 LEU A O 1
ATOM 1682 N N . ASN A 1 213 ? 23.105 8.895 -21.878 1.00 90.31 213 ASN A N 1
ATOM 1683 C CA . ASN A 1 213 ? 23.968 9.765 -22.682 1.00 90.31 213 ASN A CA 1
ATOM 1684 C C . ASN A 1 213 ? 25.428 9.695 -22.217 1.00 90.31 213 ASN A C 1
ATOM 1686 O O . ASN A 1 213 ? 26.338 9.554 -23.035 1.00 90.31 213 ASN A O 1
ATOM 1690 N N . SER A 1 214 ? 25.657 9.719 -20.903 1.00 90.50 214 SER A N 1
ATOM 1691 C CA . SER A 1 214 ? 27.001 9.596 -20.329 1.00 90.50 214 SER A CA 1
ATOM 1692 C C . SER A 1 214 ? 27.632 8.234 -20.636 1.00 90.50 214 SER A C 1
ATOM 1694 O O . SER A 1 214 ? 28.802 8.157 -21.011 1.00 90.50 214 SER A O 1
ATOM 1696 N N . TYR A 1 215 ? 26.853 7.157 -20.523 1.00 88.88 215 TYR A N 1
ATOM 1697 C CA . TYR A 1 215 ? 27.283 5.799 -20.845 1.00 88.88 215 TYR A CA 1
ATOM 1698 C C . TYR A 1 215 ? 27.609 5.641 -22.337 1.00 88.88 215 TYR A C 1
ATOM 1700 O O . TYR A 1 215 ? 28.665 5.114 -22.684 1.00 88.88 215 TYR A O 1
ATOM 1708 N N . ARG A 1 216 ? 26.756 6.174 -23.224 1.00 81.75 216 ARG A N 1
ATOM 1709 C CA . ARG A 1 216 ? 26.981 6.201 -24.677 1.00 81.75 216 ARG A CA 1
ATOM 1710 C C . ARG A 1 216 ? 28.285 6.913 -25.025 1.00 81.75 216 ARG A C 1
ATOM 1712 O O . ARG A 1 216 ? 29.080 6.368 -25.783 1.00 81.75 216 ARG A O 1
ATOM 1719 N N . ASN A 1 217 ? 28.520 8.099 -24.466 1.00 81.56 217 ASN A N 1
ATOM 1720 C CA . ASN A 1 217 ? 29.725 8.877 -24.757 1.00 81.56 217 ASN A CA 1
ATOM 1721 C C . ASN A 1 217 ? 30.999 8.142 -24.321 1.00 81.56 217 ASN A C 1
ATOM 1723 O O . ASN A 1 217 ? 31.967 8.113 -25.074 1.00 81.56 217 ASN A O 1
ATOM 1727 N N . LYS A 1 218 ? 30.984 7.480 -23.157 1.00 81.81 218 LYS A N 1
ATOM 1728 C CA . LYS A 1 218 ? 32.115 6.661 -22.692 1.00 81.81 218 LYS A CA 1
ATOM 1729 C C . LYS A 1 218 ? 32.373 5.451 -23.595 1.00 81.81 218 LYS A C 1
ATOM 1731 O O . LYS A 1 218 ? 33.526 5.151 -23.877 1.00 81.81 218 LYS A O 1
ATOM 1736 N N . MET A 1 219 ? 31.319 4.795 -24.082 1.00 69.25 219 MET A N 1
ATOM 1737 C CA . MET A 1 219 ? 31.436 3.648 -24.995 1.00 69.25 219 MET A CA 1
ATOM 1738 C C . MET A 1 219 ? 31.874 4.030 -26.415 1.00 69.25 219 MET A C 1
ATOM 1740 O O . MET A 1 219 ? 32.443 3.202 -27.112 1.00 69.25 219 MET A O 1
ATOM 1744 N N . LEU A 1 220 ? 31.621 5.265 -26.860 1.00 60.84 220 LEU A N 1
ATOM 1745 C CA . LEU A 1 220 ? 32.120 5.772 -28.145 1.00 60.84 220 LEU A CA 1
ATOM 1746 C C . LEU A 1 220 ? 33.592 6.208 -28.083 1.00 60.84 220 LEU A C 1
ATOM 1748 O O . LEU A 1 220 ? 34.256 6.237 -29.115 1.00 60.84 220 LEU A O 1
ATOM 1752 N N . GLN A 1 221 ? 34.090 6.573 -26.897 1.00 58.91 221 GLN A N 1
ATOM 1753 C CA . GLN A 1 221 ? 35.486 6.975 -26.685 1.00 58.91 221 GLN A CA 1
ATOM 1754 C C . GLN A 1 221 ? 36.442 5.784 -26.578 1.00 58.91 221 GLN A C 1
ATOM 1756 O O . GLN A 1 221 ? 37.622 5.918 -26.892 1.00 58.91 221 GLN A O 1
ATOM 1761 N N . THR A 1 222 ? 35.959 4.620 -26.148 1.00 53.56 222 THR A N 1
ATOM 1762 C CA . THR A 1 222 ? 36.738 3.386 -26.209 1.00 53.56 222 THR A CA 1
ATOM 1763 C C . THR A 1 222 ? 36.728 2.867 -27.651 1.00 53.56 222 THR A C 1
ATOM 1765 O O . THR A 1 222 ? 35.675 2.741 -28.267 1.00 53.56 222 THR A O 1
ATOM 1768 N N . SER A 1 223 ? 37.895 2.546 -28.221 1.00 41.94 223 SER A N 1
ATOM 1769 C CA . SER A 1 223 ? 38.074 2.092 -29.620 1.00 41.94 223 SER A CA 1
ATOM 1770 C C . SER A 1 223 ? 37.350 0.778 -29.982 1.00 41.94 223 SER A C 1
ATOM 1772 O O . SER A 1 223 ? 37.523 0.239 -31.076 1.00 41.94 223 SER A O 1
ATOM 1774 N N . THR A 1 224 ? 36.539 0.238 -29.073 1.00 48.22 224 THR A N 1
ATOM 1775 C CA . THR A 1 224 ? 35.787 -1.002 -29.225 1.00 48.22 224 THR A CA 1
ATOM 1776 C C . THR A 1 224 ? 34.447 -0.698 -29.892 1.00 48.22 224 THR A C 1
ATOM 1778 O O . THR A 1 224 ? 33.457 -0.381 -29.235 1.00 48.22 224 THR A O 1
ATOM 1781 N N . ARG A 1 225 ? 34.385 -0.824 -31.222 1.00 44.41 225 ARG A N 1
ATOM 1782 C CA . ARG A 1 225 ? 33.116 -0.832 -31.967 1.00 44.41 225 ARG A CA 1
ATOM 1783 C C . ARG A 1 225 ? 32.306 -2.077 -31.595 1.00 44.41 225 ARG A C 1
ATOM 1785 O O . ARG A 1 225 ? 32.427 -3.128 -32.216 1.00 44.41 225 ARG A O 1
ATOM 1792 N N . ILE A 1 226 ? 31.473 -1.958 -30.567 1.00 50.59 226 ILE A N 1
ATOM 1793 C CA . ILE A 1 226 ? 30.498 -2.986 -30.209 1.00 50.59 226 ILE A CA 1
ATOM 1794 C C . ILE A 1 226 ? 29.316 -2.860 -31.182 1.00 50.59 226 ILE A C 1
ATOM 1796 O O . ILE A 1 226 ? 28.440 -2.012 -31.010 1.00 50.59 226 ILE A O 1
ATOM 1800 N N . GLU A 1 227 ? 29.287 -3.686 -32.231 1.00 44.06 227 GLU A N 1
ATOM 1801 C CA . GLU A 1 227 ? 28.114 -3.782 -33.104 1.00 44.06 227 GLU A CA 1
ATOM 1802 C C . GLU A 1 227 ? 26.938 -4.402 -32.340 1.00 44.06 227 GLU A C 1
ATOM 1804 O O . GLU A 1 227 ? 26.910 -5.594 -32.022 1.00 44.06 227 GLU A O 1
ATOM 1809 N N . VAL A 1 228 ? 25.927 -3.581 -32.058 1.00 47.47 228 VAL A N 1
ATOM 1810 C CA . VAL A 1 228 ? 24.658 -4.029 -31.482 1.00 47.47 228 VAL A CA 1
ATOM 1811 C C . VAL A 1 228 ? 23.848 -4.771 -32.530 1.00 47.47 228 VAL A C 1
ATOM 1813 O O . VAL A 1 228 ? 23.003 -4.208 -33.222 1.00 47.47 228 VAL A O 1
ATOM 1816 N N . ARG A 1 229 ? 24.046 -6.090 -32.604 1.00 45.38 229 ARG A N 1
ATOM 1817 C CA . ARG A 1 229 ? 23.099 -6.964 -33.295 1.00 45.38 229 ARG A CA 1
ATOM 1818 C C . ARG A 1 229 ? 21.840 -7.126 -32.450 1.00 45.38 229 ARG A C 1
ATOM 1820 O O . ARG A 1 229 ? 21.817 -7.820 -31.434 1.00 45.38 229 ARG A O 1
ATOM 1827 N N . ALA A 1 230 ? 20.755 -6.524 -32.926 1.00 44.47 230 ALA A N 1
ATOM 1828 C CA . ALA A 1 230 ? 19.431 -6.564 -32.309 1.00 44.47 230 ALA A CA 1
ATOM 1829 C C . ALA A 1 230 ? 18.844 -7.986 -32.129 1.00 44.47 230 ALA A C 1
ATOM 1831 O O . ALA A 1 230 ? 17.831 -8.134 -31.451 1.00 44.47 230 ALA A O 1
ATOM 1832 N N . SER A 1 231 ? 19.456 -9.047 -32.678 1.00 46.19 231 SER A N 1
ATOM 1833 C CA . SER A 1 231 ? 18.889 -10.406 -32.650 1.00 46.19 231 SER A CA 1
ATOM 1834 C C . SER A 1 231 ? 19.396 -11.336 -31.536 1.00 46.19 231 SER A C 1
ATOM 1836 O O . SER A 1 231 ? 18.832 -12.415 -31.382 1.00 46.19 231 SER A O 1
ATOM 1838 N N . ARG A 1 232 ? 20.398 -10.955 -30.720 1.00 52.16 232 ARG A N 1
ATOM 1839 C CA . ARG A 1 232 ? 20.902 -11.801 -29.611 1.00 52.16 232 ARG A CA 1
ATOM 1840 C C . ARG A 1 232 ? 21.101 -11.024 -28.303 1.00 52.16 232 ARG A C 1
ATOM 1842 O O . ARG A 1 232 ? 21.426 -9.841 -28.340 1.00 52.16 232 ARG A O 1
ATOM 1849 N N . ASP A 1 233 ? 20.908 -11.700 -27.165 1.00 52.81 233 ASP A N 1
ATOM 1850 C CA . ASP A 1 233 ? 21.083 -11.170 -25.790 1.00 52.81 233 ASP A CA 1
ATOM 1851 C C . ASP A 1 233 ? 22.554 -11.128 -25.330 1.00 52.81 233 ASP A C 1
ATOM 1853 O O . ASP A 1 233 ? 22.857 -10.919 -24.153 1.00 52.81 233 ASP A O 1
ATOM 1857 N N . HIS A 1 234 ? 23.482 -11.362 -26.254 1.00 53.78 234 HIS A N 1
ATOM 1858 C CA . HIS A 1 234 ? 24.910 -11.355 -25.996 1.00 53.78 234 HIS A CA 1
ATOM 1859 C C . HIS A 1 234 ? 25.660 -10.670 -27.130 1.00 53.78 234 HIS A C 1
ATOM 1861 O O . HIS A 1 234 ? 25.280 -10.765 -28.300 1.00 53.78 234 HIS A O 1
ATOM 1867 N N . PHE A 1 235 ? 26.751 -10.017 -26.756 1.00 60.16 235 PHE A N 1
ATOM 1868 C CA . PHE A 1 235 ? 27.728 -9.452 -27.670 1.00 60.16 235 PHE A CA 1
ATOM 1869 C C . PHE A 1 235 ? 28.944 -10.369 -27.708 1.00 60.16 235 PHE A C 1
ATOM 1871 O O . PHE A 1 235 ? 29.410 -10.805 -26.657 1.00 60.16 235 PHE A O 1
ATOM 1878 N N . VAL A 1 236 ? 29.442 -10.661 -28.908 1.00 50.00 236 VAL A N 1
ATOM 1879 C CA . VAL A 1 236 ? 30.686 -11.412 -29.103 1.00 50.00 236 VAL A CA 1
ATOM 1880 C C . VAL A 1 236 ? 31.720 -10.431 -29.627 1.00 50.00 236 VAL A C 1
ATOM 1882 O O . VAL A 1 236 ? 31.516 -9.838 -30.686 1.00 50.00 236 VAL A O 1
ATOM 1885 N N . VAL A 1 237 ? 32.807 -10.244 -28.886 1.00 49.84 237 VAL A N 1
ATOM 1886 C CA . VAL A 1 237 ? 33.970 -9.485 -29.354 1.00 49.84 237 VAL A CA 1
ATOM 1887 C C . VAL A 1 237 ? 35.047 -10.496 -29.715 1.00 49.84 237 VAL A C 1
ATOM 1889 O O . VAL A 1 237 ? 35.452 -11.293 -28.873 1.00 49.84 237 VAL A O 1
ATOM 1892 N N . ARG A 1 238 ? 35.478 -10.481 -30.979 1.00 39.81 238 ARG A N 1
ATOM 1893 C CA . ARG A 1 238 ? 36.632 -11.256 -31.437 1.00 39.81 238 ARG A CA 1
ATOM 1894 C C . ARG A 1 238 ? 37.867 -10.380 -31.327 1.00 39.81 238 ARG A C 1
ATOM 1896 O O . ARG A 1 238 ? 37.923 -9.328 -31.960 1.00 39.81 238 ARG A O 1
ATOM 1903 N N . SER A 1 239 ? 38.824 -10.809 -30.519 1.00 38.19 239 SER A N 1
ATOM 1904 C CA . SER A 1 239 ? 40.166 -10.234 -30.511 1.00 38.19 239 SER A CA 1
ATOM 1905 C C . SER A 1 239 ? 40.842 -10.591 -31.836 1.00 38.19 239 SER A C 1
ATOM 1907 O O . SER A 1 239 ? 40.895 -11.772 -32.185 1.00 38.19 239 SER A O 1
ATOM 1909 N N . GLY A 1 240 ? 41.274 -9.576 -32.588 1.00 32.81 240 GLY A N 1
ATOM 1910 C CA . GLY A 1 240 ? 42.216 -9.746 -33.697 1.00 32.81 240 GLY A CA 1
ATOM 1911 C C . GLY A 1 240 ? 43.624 -9.981 -33.178 1.00 32.81 240 GLY A C 1
ATOM 1912 O O . GLY A 1 240 ? 43.921 -9.461 -32.077 1.00 32.81 240 GLY A O 1
#